Protein AF-0000000068919962 (afdb_homodimer)

Nearest PDB structures (foldseek):
  5kux-assembly1_A  TM=8.145E-01  e=2.685E-07  synthetic construct
  3ul5-assembly1_A  TM=5.616E-01  e=3.195E-07  Saccharum officinarum
  2w9p-assembly9_I  TM=5.051E-01  e=1.339E-04  Solanum tuberosum
  5kuy-assembly1_G  TM=4.780E-01  e=6.421E-04  synthetic construct
  2oct-assembly1_A  TM=6.139E-01  e=2.638E-02  Homo sapiens

Organism: Brassica napus (NCBI:txid3708)

pLDDT: mean 85.81, std 21.29, range [36.16, 98.94]

Foldseek 3Di:
DPPPPPPPPPPPDPPPPPVLPVQFDKDWDPDQVPPVNVVVVQVVVVVCCVVVVDDDDDDGDPTDIDGDDDWDKDWDWDWDADPVRDIFIKIWIKTDDPSNRDIDTPDIGTD/DPPPPPPPPPPPDPPPPPVLPVQFDKDWDPDQVPPVNVVVVQVVVVVCCVVVVDDDDDDGDPTDIDGDDDWDKDWDWDWDADPVGDIFIKIWIKTDDPSVRDIDTPDIGTD

Secondary structure (DSSP, 8-state):
--------------------SSTTSEEE-S-TT-HHHHHHHHHHHHHHHHHHT---EEEEEEEEEEEEEEEEEEEEEEEEE-TTS-EEEEEEEEEEEGGGTEEEEEEEEE-/--------------------SSTTSEEE-S-TT-HHHHHHHHHHHHHHHHHHT---EEEEEEEEEEEEEEEEEEEEEEEEE-TTS-EEEEEEEEEEEGGGTEEEEEEEEE-

Solvent-accessible surface area (backbone atoms only — not comparable to full-atom values): 12961 Å² total; per-residue (Å²): 133,84,80,75,76,75,75,77,74,77,76,79,68,80,77,72,73,71,69,74,53,82,63,58,46,78,39,76,52,83,66,66,79,37,67,67,60,44,49,51,53,46,47,45,49,52,53,47,19,68,74,66,71,50,64,62,39,81,72,47,72,76,48,40,31,34,23,48,43,60,38,38,36,34,46,34,33,30,34,29,25,41,86,86,66,54,72,47,42,28,40,34,33,37,38,39,21,75,93,72,76,40,74,46,75,76,46,76,44,81,100,133,83,82,75,77,75,76,77,74,77,75,79,69,81,76,73,72,72,70,74,53,83,62,60,46,79,38,76,52,82,65,66,78,36,68,66,61,44,49,51,51,48,48,45,49,51,52,47,19,69,74,66,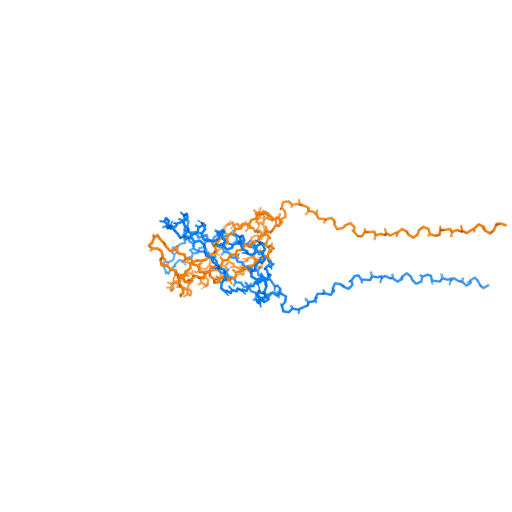71,50,64,63,40,83,71,47,70,76,49,40,32,34,23,48,42,61,38,37,37,35,45,34,34,32,35,30,25,39,88,86,64,54,72,46,42,27,40,34,33,36,36,40,20,76,94,72,75,41,74,46,74,77,44,78,44,80,100

InterPro domains:
  IPR000010 Cystatin domain [PF16845] (29-111)
  IPR000010 Cystatin domain [SM00043] (21-111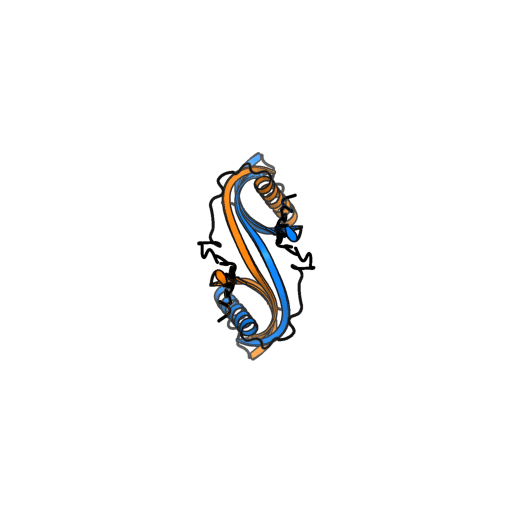)
  IPR000010 Cystatin domain [cd00042] (24-109)
  IPR046350 Cystatin superfamily [SSF54403] (24-110)

Structure (mmCIF, N/CA/C/O backbone):
data_AF-0000000068919962-model_v1
#
loop_
_entity.id
_entity.type
_entity.pdbx_description
1 polymer 'BnaCnng62150D protein'
#
loop_
_atom_site.group_PDB
_atom_site.id
_atom_site.type_symbol
_atom_site.label_atom_id
_atom_site.label_alt_id
_atom_site.label_comp_id
_atom_site.label_asym_id
_atom_site.label_entity_id
_atom_site.label_seq_id
_atom_site.pdbx_PDB_ins_code
_atom_site.Cartn_x
_atom_site.Cartn_y
_atom_site.Cartn_z
_atom_site.occupancy
_atom_site.B_iso_or_equiv
_atom_site.auth_seq_id
_atom_site.auth_comp_id
_atom_site.auth_asym_id
_atom_site.auth_atom_id
_atom_site.pdbx_PDB_model_num
ATOM 1 N N . MET A 1 1 ? 55.562 42.281 2.955 1 39.47 1 MET A N 1
ATOM 2 C CA . MET A 1 1 ? 54.344 42.031 2.219 1 39.47 1 MET A CA 1
ATOM 3 C C . MET A 1 1 ? 53.875 40.594 2.408 1 39.47 1 MET A C 1
ATOM 5 O O . MET A 1 1 ? 54.531 39.656 1.926 1 39.47 1 MET A O 1
ATOM 9 N N . MET A 1 2 ? 53.312 40.281 3.645 1 49.47 2 MET A N 1
ATOM 10 C CA . MET A 1 2 ? 52.844 39 4.16 1 49.47 2 MET A CA 1
ATOM 11 C C . MET A 1 2 ? 51.812 38.375 3.244 1 49.47 2 MET A C 1
ATOM 13 O O . MET A 1 2 ? 50.812 39.031 2.898 1 49.47 2 MET A O 1
ATOM 17 N N . LYS A 1 3 ? 52.188 37.625 2.191 1 52.97 3 LYS A N 1
ATOM 18 C CA . LYS A 1 3 ? 51.312 36.875 1.3 1 52.97 3 LYS A CA 1
ATOM 19 C C . LYS A 1 3 ? 50.344 35.969 2.092 1 52.97 3 LYS A C 1
ATOM 21 O O . LYS A 1 3 ? 50.812 35.094 2.85 1 52.97 3 LYS A O 1
ATOM 26 N N . SER A 1 4 ? 49.188 36.5 2.584 1 51.53 4 SER A N 1
ATOM 27 C CA . SER A 1 4 ? 48.125 35.719 3.188 1 51.53 4 SER A CA 1
ATOM 28 C C . SER A 1 4 ? 47.625 34.625 2.242 1 51.53 4 SER A C 1
ATOM 30 O O . SER A 1 4 ? 47.25 34.906 1.099 1 51.53 4 SER A O 1
ATOM 32 N N . LEU A 1 5 ? 48.188 33.469 2.299 1 47.75 5 LEU A N 1
ATOM 33 C CA . LEU A 1 5 ? 47.625 32.344 1.58 1 47.75 5 LEU A CA 1
ATOM 34 C C . LEU A 1 5 ? 46.188 32.062 2.002 1 47.75 5 LEU A C 1
ATOM 36 O O . LEU A 1 5 ? 45.938 31.781 3.17 1 47.75 5 LEU A O 1
ATOM 40 N N . VAL A 1 6 ? 45.281 32.844 1.433 1 48.12 6 VAL A N 1
ATOM 41 C CA . VAL A 1 6 ? 43.844 32.531 1.587 1 48.12 6 VAL A CA 1
ATOM 42 C C . VAL A 1 6 ? 43.594 31.078 1.223 1 48.12 6 VAL A C 1
ATOM 44 O O . VAL A 1 6 ? 43.875 30.656 0.098 1 48.12 6 VAL A O 1
ATOM 47 N N . CYS A 1 7 ? 43.688 30.172 2.195 1 46.91 7 CYS A N 1
ATOM 48 C CA . CYS A 1 7 ? 43.25 28.797 2.035 1 46.91 7 CYS A CA 1
ATOM 49 C C . CYS A 1 7 ? 41.781 28.75 1.601 1 46.91 7 CYS A C 1
ATOM 51 O O . CYS A 1 7 ? 40.906 29.203 2.33 1 46.91 7 CYS A O 1
ATOM 53 N N . LEU A 1 8 ? 41.5 28.906 0.279 1 47.59 8 LEU A N 1
ATOM 54 C CA . LEU A 1 8 ? 40.188 28.641 -0.312 1 47.59 8 LEU A CA 1
ATOM 55 C C . LEU A 1 8 ? 39.656 27.297 0.166 1 47.59 8 LEU A C 1
ATOM 57 O O . LEU A 1 8 ? 40.188 26.25 -0.159 1 47.59 8 LEU A O 1
ATOM 61 N N . SER A 1 9 ? 39.062 27.266 1.371 1 46.25 9 SER A N 1
ATOM 62 C CA . SER A 1 9 ? 38.344 26.094 1.815 1 46.25 9 SER A CA 1
ATOM 63 C C . SER A 1 9 ? 37.281 25.672 0.786 1 46.25 9 SER A C 1
ATOM 65 O O . SER A 1 9 ? 36.438 26.469 0.402 1 46.25 9 SER A O 1
ATOM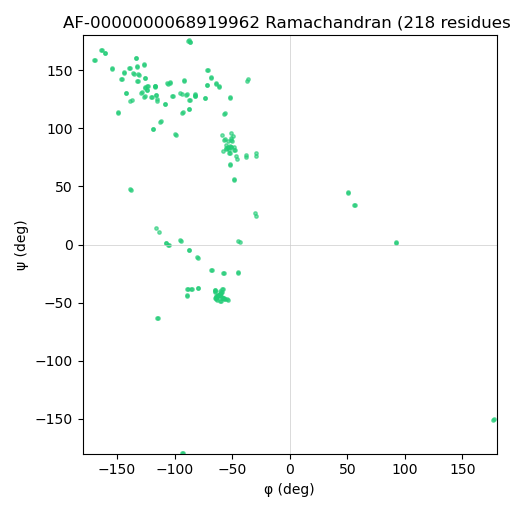 67 N N . LEU A 1 10 ? 37.656 24.828 -0.183 1 45.53 10 LEU A N 1
ATOM 68 C CA . LEU A 1 10 ? 36.688 24.172 -1.073 1 45.53 10 LEU A CA 1
ATOM 69 C C . LEU A 1 10 ? 35.531 23.547 -0.281 1 45.53 10 LEU A C 1
ATOM 71 O O . LEU A 1 10 ? 35.75 22.609 0.491 1 45.53 10 LEU A O 1
ATOM 75 N N . ILE A 1 11 ? 34.5 24.328 0.069 1 47.56 11 ILE A N 1
ATOM 76 C CA . ILE A 1 11 ? 33.281 23.797 0.617 1 47.56 11 ILE A CA 1
ATOM 77 C C . ILE A 1 11 ? 32.719 22.719 -0.308 1 47.56 11 ILE A C 1
ATOM 79 O O . ILE A 1 11 ? 32.344 23 -1.453 1 47.56 11 ILE A O 1
ATOM 83 N N . LEU A 1 12 ? 33.156 21.453 -0.266 1 41.94 12 LEU A N 1
ATOM 84 C CA . LEU A 1 12 ? 32.531 20.328 -0.951 1 41.94 12 LEU A CA 1
ATOM 85 C C . LEU A 1 12 ? 31.047 20.25 -0.61 1 41.94 12 LEU A C 1
ATOM 87 O O . LEU A 1 12 ? 30.688 19.922 0.52 1 41.94 12 LEU A O 1
ATOM 91 N N . LEU A 1 13 ? 30.25 21.094 -1.246 1 45.53 13 LEU A N 1
ATOM 92 C CA . LEU A 1 13 ? 28.797 20.922 -1.132 1 45.53 13 LEU A CA 1
ATOM 93 C C . LEU A 1 13 ? 28.375 19.531 -1.6 1 45.53 13 LEU A C 1
ATOM 95 O O . LEU A 1 13 ? 28.766 19.094 -2.682 1 45.53 13 LEU A O 1
ATOM 99 N N . PRO A 1 14 ? 27.891 18.672 -0.708 1 45 14 PRO A N 1
ATOM 100 C CA . PRO A 1 14 ? 27.375 17.391 -1.217 1 45 14 PRO A CA 1
ATOM 101 C C . PRO A 1 14 ? 26.406 17.562 -2.383 1 45 14 PRO A C 1
ATOM 103 O O . PRO A 1 14 ? 25.453 18.344 -2.289 1 45 14 PRO A O 1
ATOM 106 N N . LEU A 1 15 ? 26.812 17.516 -3.617 1 41.38 15 LEU A N 1
ATOM 107 C CA . LEU A 1 15 ? 25.891 17.344 -4.73 1 41.38 15 LEU A CA 1
ATOM 108 C C . LEU A 1 15 ? 24.875 16.234 -4.434 1 41.38 15 LEU A C 1
ATOM 110 O O . LEU A 1 15 ? 25.25 15.07 -4.34 1 41.38 15 LEU A O 1
ATOM 114 N N . ILE A 1 16 ? 23.922 16.438 -3.605 1 38.34 16 ILE A N 1
ATOM 115 C CA . ILE A 1 16 ? 22.812 15.508 -3.607 1 38.34 16 ILE A CA 1
ATOM 116 C C . ILE A 1 16 ? 22.266 15.359 -5.027 1 38.34 16 ILE A C 1
ATOM 118 O O . ILE A 1 16 ? 21.641 16.281 -5.559 1 38.34 16 ILE A O 1
ATOM 122 N N . ALA A 1 17 ? 22.953 14.789 -5.945 1 36.47 17 ALA A N 1
ATOM 123 C CA . ALA A 1 17 ? 22.266 14.359 -7.16 1 36.47 17 ALA A CA 1
ATOM 124 C C . ALA A 1 17 ? 20.891 13.805 -6.84 1 36.47 17 ALA A C 1
ATOM 126 O O . ALA A 1 17 ? 20.766 12.734 -6.242 1 36.47 17 ALA A O 1
ATOM 127 N N . VAL A 1 18 ? 19.953 14.648 -6.574 1 39.31 18 VAL A N 1
ATOM 128 C CA . VAL A 1 18 ? 18.594 14.156 -6.742 1 39.31 18 VAL A CA 1
ATOM 129 C C . VAL A 1 18 ? 18.453 13.461 -8.094 1 39.31 18 VAL A C 1
ATOM 131 O O . VAL A 1 18 ? 18.469 14.117 -9.141 1 39.31 18 VAL A O 1
ATOM 134 N N . VAL A 1 19 ? 19.219 12.5 -8.438 1 38.22 19 VAL A N 1
ATOM 135 C CA . VAL A 1 19 ? 18.844 11.711 -9.609 1 38.22 19 VAL A CA 1
ATOM 136 C C . VAL A 1 19 ? 17.328 11.695 -9.766 1 38.22 19 VAL A C 1
ATOM 138 O O . VAL A 1 19 ? 16.625 11.133 -8.922 1 38.22 19 VAL A O 1
ATOM 141 N N . GLU A 1 20 ? 16.781 12.703 -10.273 1 40.53 20 GLU A N 1
ATOM 142 C CA . GLU A 1 20 ? 15.398 12.672 -10.75 1 40.53 20 GLU A CA 1
ATOM 143 C C . GLU A 1 20 ? 15.117 11.414 -11.562 1 40.53 20 GLU A C 1
ATOM 145 O O . GLU A 1 20 ? 14.914 11.477 -12.773 1 40.53 20 GLU A O 1
ATOM 150 N N . GLY A 1 21 ? 16.125 10.484 -11.672 1 42.47 21 GLY A N 1
ATOM 151 C CA . GLY A 1 21 ? 15.68 9.344 -12.461 1 42.47 21 GLY A CA 1
ATOM 152 C C . GLY A 1 21 ? 14.234 8.969 -12.219 1 42.47 21 GLY A C 1
ATOM 153 O O . GLY A 1 21 ? 13.633 9.391 -11.227 1 42.47 21 GLY A O 1
ATOM 154 N N . ASN A 1 22 ? 13.523 8.594 -13.273 1 48.62 22 ASN A N 1
ATOM 155 C CA . ASN A 1 22 ? 12.242 7.898 -13.211 1 48.62 22 ASN A CA 1
ATOM 156 C C . ASN A 1 22 ? 12.148 7.012 -11.969 1 48.62 22 ASN A C 1
ATOM 158 O O . ASN A 1 22 ? 12.297 5.789 -12.062 1 48.62 22 ASN A O 1
ATOM 162 N N . LEU A 1 23 ? 12.828 7.297 -10.867 1 56.12 23 LEU A N 1
ATOM 163 C CA . LEU A 1 23 ? 13.266 6.602 -9.664 1 56.12 23 LEU A CA 1
ATOM 164 C C . LEU A 1 23 ? 12.133 5.758 -9.086 1 56.12 23 LEU A C 1
ATOM 166 O O . LEU A 1 23 ? 12.367 4.684 -8.531 1 56.12 23 LEU A O 1
ATOM 170 N N . GLY A 1 24 ? 10.891 6.195 -9.445 1 70.56 24 GLY A N 1
ATOM 171 C CA . GLY A 1 24 ? 9.875 5.406 -8.758 1 70.56 24 GLY A CA 1
ATOM 172 C C . GLY A 1 24 ? 9.016 4.594 -9.711 1 70.56 24 GLY A C 1
ATOM 173 O O . GLY A 1 24 ? 7.922 4.152 -9.344 1 70.56 24 GLY A O 1
ATOM 174 N N . GLY A 1 25 ? 9.492 4.477 -10.992 1 85.19 25 GLY A N 1
ATOM 175 C CA . GLY A 1 25 ? 8.625 3.707 -11.859 1 85.19 25 GLY A CA 1
ATOM 176 C C . GLY A 1 25 ? 8.891 2.215 -11.805 1 85.19 25 GLY A C 1
ATOM 177 O O . GLY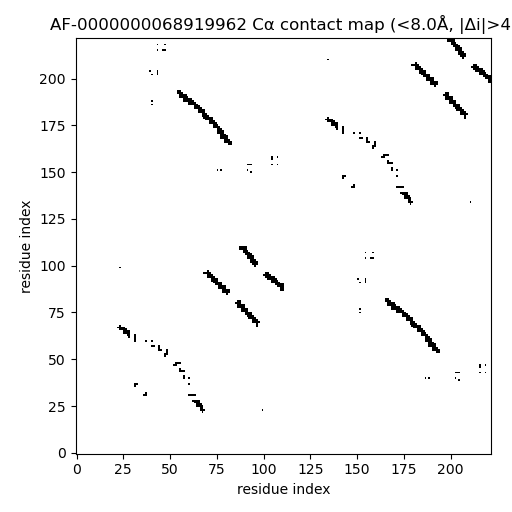 A 1 25 ? 9.781 1.765 -11.086 1 85.19 25 GLY A O 1
ATOM 178 N N . TRP A 1 26 ? 8.047 1.442 -12.5 1 94.12 26 TRP A N 1
ATOM 179 C CA . TRP A 1 26 ? 8.18 -0.01 -12.562 1 94.12 26 TRP A CA 1
ATOM 180 C C . TRP A 1 26 ? 9.375 -0.413 -13.422 1 94.12 26 TRP A C 1
ATOM 182 O O . TRP A 1 26 ? 9.609 0.174 -14.477 1 94.12 26 TRP A O 1
ATOM 192 N N . LYS A 1 27 ? 10.07 -1.308 -13.008 1 96.06 27 LYS A N 1
ATOM 193 C CA . LYS A 1 27 ? 11.195 -1.898 -13.727 1 96.06 27 LYS A CA 1
ATOM 194 C C . LYS A 1 27 ? 11.047 -3.412 -13.844 1 96.06 27 LYS A C 1
ATOM 196 O O . LYS A 1 27 ? 10.758 -4.086 -12.852 1 96.06 27 LYS A O 1
ATOM 201 N N . LYS A 1 28 ? 11.297 -3.867 -14.977 1 97.94 28 LYS A N 1
ATOM 202 C CA . LYS A 1 28 ? 11.234 -5.312 -15.188 1 97.94 28 LYS A CA 1
ATOM 203 C C . LYS A 1 28 ? 12.281 -6.035 -14.352 1 97.94 28 LYS A C 1
ATOM 205 O O . LYS A 1 28 ? 13.422 -5.578 -14.242 1 97.94 28 LYS A O 1
ATOM 210 N N . ILE A 1 29 ? 11.883 -7.094 -13.828 1 98.25 29 ILE A N 1
ATOM 211 C CA . ILE A 1 29 ? 12.82 -7.949 -13.117 1 98.25 29 ILE A CA 1
ATOM 212 C C . ILE A 1 29 ? 13.469 -8.922 -14.094 1 98.25 29 ILE A C 1
ATOM 214 O O . ILE A 1 29 ? 12.805 -9.828 -14.617 1 98.25 29 ILE A O 1
ATOM 218 N N . ASP A 1 30 ? 14.719 -8.828 -14.25 1 97.5 30 ASP A N 1
ATOM 219 C CA . ASP A 1 30 ? 15.414 -9.648 -15.234 1 97.5 30 ASP A CA 1
ATOM 220 C C . ASP A 1 30 ? 15.781 -11.008 -14.648 1 97.5 30 ASP A C 1
ATOM 222 O O . ASP A 1 30 ? 15.688 -12.031 -15.328 1 97.5 30 ASP A O 1
ATOM 226 N N . ASN A 1 31 ? 16.172 -11 -13.398 1 97.94 31 ASN A N 1
ATOM 227 C CA . ASN A 1 31 ? 16.562 -12.258 -12.766 1 97.94 31 ASN A CA 1
ATOM 228 C C . ASN A 1 31 ? 15.43 -12.828 -11.906 1 97.94 31 ASN A C 1
ATOM 230 O O . ASN A 1 31 ? 15.375 -12.57 -10.703 1 97.94 31 ASN A O 1
ATOM 234 N N . LEU A 1 32 ? 14.656 -13.695 -12.422 1 98.38 32 LEU A N 1
ATOM 235 C CA . LEU A 1 32 ? 13.484 -14.25 -11.75 1 98.38 32 LEU A CA 1
ATOM 236 C C . LEU A 1 32 ? 13.891 -15.352 -10.781 1 98.38 32 LEU A C 1
ATOM 238 O O . LEU A 1 32 ? 13.086 -15.781 -9.953 1 98.38 32 LEU A O 1
ATOM 242 N N . SER A 1 33 ? 15.117 -15.766 -10.867 1 97.5 33 SER A N 1
ATOM 243 C CA . SER A 1 33 ? 15.609 -16.797 -9.961 1 97.5 33 SER A CA 1
ATOM 244 C C . SER A 1 33 ? 16.312 -16.203 -8.75 1 97.5 33 SER A C 1
ATOM 246 O O . SER A 1 33 ? 16.906 -16.906 -7.941 1 97.5 33 SER A O 1
ATOM 248 N N . ASP A 1 34 ? 16.297 -14.883 -8.672 1 97.69 34 ASP A N 1
ATOM 249 C CA . ASP A 1 34 ? 16.797 -14.227 -7.473 1 97.69 34 ASP A CA 1
ATOM 250 C C . ASP A 1 34 ? 16.141 -14.797 -6.215 1 97.69 34 ASP A C 1
ATOM 252 O O . ASP A 1 34 ? 14.914 -14.852 -6.117 1 97.69 34 ASP A O 1
ATOM 256 N N . PRO A 1 35 ? 16.984 -15.219 -5.238 1 98.12 35 PRO A N 1
ATOM 257 C CA . PRO A 1 35 ? 16.406 -15.891 -4.066 1 98.12 35 PRO A CA 1
ATOM 258 C C . PRO A 1 35 ? 15.391 -15.023 -3.328 1 98.12 35 PRO A C 1
ATOM 260 O O . PRO A 1 35 ? 14.406 -15.539 -2.797 1 98.12 35 PRO A O 1
ATOM 263 N N . ASN A 1 36 ? 15.625 -13.719 -3.215 1 98.06 36 ASN A N 1
ATOM 264 C CA . ASN A 1 36 ? 14.656 -12.852 -2.553 1 98.06 36 ASN A CA 1
ATOM 265 C C . ASN A 1 36 ? 13.336 -12.797 -3.322 1 98.06 36 ASN A C 1
ATOM 267 O O . ASN A 1 36 ? 12.266 -12.867 -2.727 1 98.06 36 ASN A O 1
ATOM 271 N N . VAL A 1 37 ? 13.398 -12.633 -4.641 1 98.5 37 VAL A N 1
ATOM 272 C CA . VAL A 1 37 ? 12.203 -12.562 -5.473 1 98.5 37 VAL A CA 1
ATOM 273 C C . VAL A 1 37 ? 11.414 -13.859 -5.352 1 98.5 37 VAL A C 1
ATOM 275 O O . VAL A 1 37 ? 10.188 -13.836 -5.207 1 98.5 37 VAL A O 1
ATOM 278 N N . VAL A 1 38 ? 12.117 -14.992 -5.391 1 98.81 38 VAL A N 1
ATOM 279 C CA . VAL A 1 38 ? 11.461 -16.281 -5.25 1 98.81 38 VAL A CA 1
ATOM 280 C C . VAL A 1 38 ? 10.797 -16.391 -3.877 1 98.81 38 VAL A C 1
ATOM 282 O O . VAL A 1 38 ? 9.664 -16.859 -3.76 1 98.81 38 VAL A O 1
ATOM 285 N N . SER A 1 39 ? 11.508 -15.961 -2.889 1 98.69 39 SER A N 1
ATOM 286 C CA . SER A 1 39 ? 10.953 -15.984 -1.539 1 98.69 39 SER A CA 1
ATOM 287 C C . SER A 1 39 ? 9.68 -15.156 -1.446 1 98.69 39 SER A C 1
ATOM 289 O O . SER A 1 39 ? 8.727 -15.547 -0.777 1 98.69 39 SER A O 1
ATOM 291 N N . LEU A 1 40 ? 9.68 -14.008 -2.082 1 98.88 40 LEU A N 1
ATOM 292 C CA . LEU A 1 40 ? 8.5 -13.148 -2.08 1 98.88 40 LEU A CA 1
ATOM 293 C C . LEU A 1 40 ? 7.332 -13.82 -2.791 1 98.88 40 LEU A C 1
ATOM 295 O O . LEU A 1 40 ? 6.184 -13.695 -2.357 1 98.88 40 LEU A O 1
ATOM 299 N N . ALA A 1 41 ? 7.609 -14.484 -3.82 1 98.88 41 ALA A N 1
ATOM 300 C CA . ALA A 1 41 ? 6.562 -15.211 -4.539 1 98.88 41 ALA A CA 1
ATOM 301 C C . ALA A 1 41 ? 5.969 -16.312 -3.676 1 98.88 41 ALA A C 1
ATOM 303 O O . ALA A 1 41 ? 4.746 -16.484 -3.617 1 98.88 41 ALA A O 1
ATOM 304 N N . LYS A 1 42 ? 6.816 -17.016 -3.045 1 98.88 42 LYS A N 1
ATOM 305 C CA . LYS A 1 42 ? 6.348 -18.062 -2.15 1 98.88 42 LYS A CA 1
ATOM 306 C C . LYS A 1 42 ? 5.523 -17.484 -1.005 1 98.88 42 LYS A C 1
ATOM 308 O O . LYS A 1 42 ? 4.48 -18.031 -0.641 1 98.88 42 LYS A O 1
ATOM 313 N N . TYR A 1 43 ? 6.008 -16.453 -0.456 1 98.94 43 TYR A N 1
ATOM 314 C CA . TYR A 1 43 ? 5.246 -15.75 0.573 1 98.94 43 TYR A CA 1
ATOM 315 C C . TYR A 1 43 ? 3.854 -15.391 0.068 1 98.94 43 TYR A C 1
ATOM 317 O O . TYR A 1 43 ? 2.865 -15.547 0.787 1 98.94 43 TYR A O 1
ATOM 325 N N . ALA A 1 44 ? 3.773 -14.836 -1.105 1 98.88 44 ALA A N 1
ATOM 326 C CA . ALA A 1 44 ? 2.494 -14.43 -1.679 1 98.88 44 ALA A CA 1
ATOM 327 C C . ALA A 1 44 ? 1.521 -15.602 -1.752 1 98.88 44 ALA A C 1
ATOM 329 O O . ALA A 1 44 ? 0.352 -15.469 -1.385 1 98.88 44 ALA A O 1
ATOM 330 N N . VAL A 1 45 ? 1.98 -16.703 -2.229 1 98.88 45 VAL A N 1
ATOM 331 C CA . VAL A 1 45 ? 1.14 -17.875 -2.354 1 98.88 45 VAL A CA 1
ATOM 332 C C . VAL A 1 45 ? 0.692 -18.344 -0.97 1 98.88 45 VAL A C 1
ATOM 334 O O . VAL A 1 45 ? -0.492 -18.609 -0.749 1 98.88 45 VAL A O 1
ATOM 337 N N . ASP A 1 46 ? 1.62 -18.422 -0.024 1 98.62 46 ASP A N 1
ATOM 338 C CA . ASP A 1 46 ? 1.311 -18.859 1.333 1 98.62 46 ASP A CA 1
ATOM 339 C C . ASP A 1 46 ? 0.285 -17.938 1.988 1 98.62 46 ASP A C 1
ATOM 341 O O . ASP A 1 46 ? -0.664 -18.391 2.621 1 98.62 46 ASP A O 1
ATOM 345 N N . GLU A 1 47 ? 0.559 -16.688 1.873 1 98.56 47 GLU A N 1
ATOM 346 C CA . GLU A 1 47 ? -0.342 -15.703 2.475 1 98.56 47 GLU A CA 1
ATOM 347 C C . GLU A 1 47 ? -1.741 -15.797 1.874 1 98.56 47 GLU A C 1
ATOM 349 O O . GLU A 1 47 ? -2.738 -15.703 2.592 1 98.56 47 GLU A O 1
ATOM 354 N N . HIS A 1 48 ? -1.803 -15.945 0.539 1 98.5 48 HIS A N 1
ATOM 355 C CA . HIS A 1 48 ? -3.094 -16.141 -0.107 1 98.5 48 HIS A CA 1
ATOM 356 C C . HIS A 1 48 ? -3.803 -17.375 0.448 1 98.5 48 HIS A C 1
ATOM 358 O O . HIS A 1 48 ? -5 -17.328 0.736 1 98.5 48 HIS A O 1
ATOM 364 N N . ASN A 1 49 ? -3.062 -18.422 0.562 1 98.38 49 ASN A N 1
ATOM 365 C CA . ASN A 1 49 ? -3.637 -19.656 1.095 1 98.38 49 ASN A CA 1
ATOM 366 C C . ASN A 1 49 ? -4.207 -19.453 2.496 1 98.38 49 ASN A C 1
ATOM 368 O O . ASN A 1 49 ? -5.289 -19.938 2.809 1 98.38 49 ASN A O 1
ATOM 372 N N . LYS A 1 50 ? -3.475 -18.797 3.297 1 98 50 LYS A N 1
ATOM 373 C CA . LYS A 1 50 ? -3.914 -18.531 4.664 1 98 50 LYS A CA 1
ATOM 374 C C . LYS A 1 50 ? -5.207 -17.719 4.672 1 98 50 LYS A C 1
ATOM 376 O O . LYS A 1 50 ? -6.113 -18 5.461 1 98 50 LYS A O 1
ATOM 381 N N . GLN A 1 51 ? -5.312 -16.781 3.818 1 96.44 51 GLN A N 1
ATOM 382 C CA . GLN A 1 51 ? -6.438 -15.859 3.824 1 96.44 51 GLN A CA 1
ATOM 383 C C . GLN A 1 51 ? -7.672 -16.484 3.178 1 96.44 51 GLN A C 1
ATOM 385 O O . GLN A 1 51 ? -8.797 -16.172 3.561 1 96.44 51 GLN A O 1
ATOM 390 N N . SER A 1 52 ? -7.441 -17.25 2.146 1 96 52 SER A N 1
ATOM 391 C CA . SER A 1 52 ? -8.555 -17.75 1.345 1 96 52 SER A CA 1
ATOM 392 C C . SER A 1 52 ? -8.828 -19.219 1.61 1 96 52 SER A C 1
ATOM 394 O O . SER A 1 52 ? -9.711 -19.812 0.989 1 96 52 SER A O 1
ATOM 396 N N . LYS A 1 53 ? -8.062 -19.859 2.492 1 93.38 53 LYS A N 1
ATOM 397 C CA . LYS A 1 53 ? -8.164 -21.281 2.773 1 93.38 53 LYS A CA 1
ATOM 398 C C . LYS A 1 53 ? -7.988 -22.109 1.5 1 93.38 53 LYS A C 1
ATOM 400 O O . LYS A 1 53 ? -8.742 -23.047 1.263 1 93.38 53 LYS A O 1
ATOM 405 N N . ALA A 1 54 ? -7.195 -21.594 0.713 1 95.25 54 ALA A N 1
ATOM 406 C CA . ALA A 1 54 ? -6.801 -22.328 -0.49 1 95.25 54 ALA A CA 1
ATOM 407 C C . ALA A 1 54 ? -5.598 -23.219 -0.215 1 95.25 54 ALA A C 1
ATOM 409 O O . ALA A 1 54 ? -5.078 -23.25 0.903 1 95.25 54 ALA A O 1
ATOM 410 N N . ASN A 1 55 ? -5.234 -23.984 -1.208 1 96.69 55 ASN A N 1
ATOM 411 C CA . ASN A 1 55 ? -4.094 -24.891 -1.086 1 96.69 55 ASN A CA 1
AT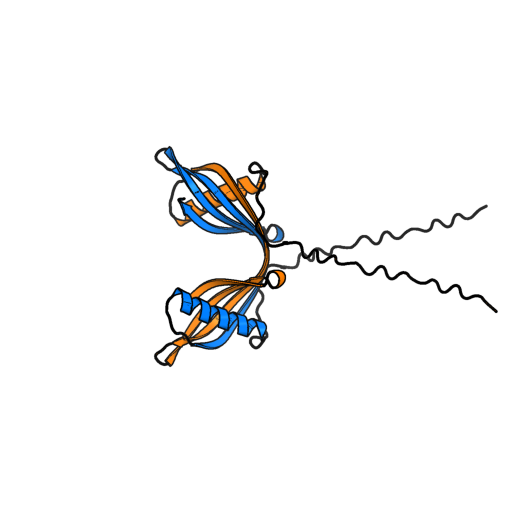OM 412 C C . ASN A 1 55 ? -3.234 -24.875 -2.348 1 96.69 55 ASN A C 1
ATOM 414 O O . ASN A 1 55 ? -2.881 -25.938 -2.871 1 96.69 55 ASN A O 1
ATOM 418 N N . LEU A 1 56 ? -2.975 -23.703 -2.758 1 98.56 56 LEU A N 1
ATOM 419 C CA . LEU A 1 56 ? -2.113 -23.578 -3.928 1 98.56 56 LEU A CA 1
ATOM 420 C C . LEU A 1 56 ? -0.673 -23.938 -3.586 1 98.56 56 LEU A C 1
ATOM 422 O O . LEU A 1 56 ? -0.225 -23.734 -2.457 1 98.56 56 LEU A O 1
ATOM 426 N N . VAL A 1 57 ? 0.018 -24.453 -4.598 1 98.62 57 VAL A N 1
ATOM 427 C CA . VAL A 1 57 ? 1.438 -24.766 -4.469 1 98.62 57 VAL A CA 1
ATOM 428 C C . VAL A 1 57 ? 2.236 -23.953 -5.492 1 98.62 57 VAL A C 1
ATOM 430 O O . VAL A 1 57 ? 1.955 -24.016 -6.691 1 98.62 57 VAL A O 1
ATOM 433 N N . PHE A 1 58 ? 3.209 -23.266 -4.984 1 98.88 58 PHE A N 1
ATOM 434 C CA . PHE A 1 58 ? 4.082 -22.469 -5.84 1 98.88 58 PHE A CA 1
ATOM 435 C C . PHE A 1 58 ? 4.809 -23.359 -6.844 1 98.88 58 PHE A C 1
ATOM 437 O O . PHE A 1 58 ? 5.336 -24.422 -6.48 1 98.88 58 PHE A O 1
ATOM 444 N N . VAL A 1 59 ? 4.867 -22.906 -8.109 1 98.75 59 VAL A N 1
ATOM 445 C CA . VAL A 1 59 ? 5.613 -23.625 -9.141 1 98.75 59 VAL A CA 1
ATOM 446 C C . VAL A 1 59 ? 6.785 -22.766 -9.617 1 98.75 59 VAL A C 1
ATOM 448 O O . VAL A 1 59 ? 7.945 -23.125 -9.406 1 98.75 59 VAL A O 1
ATOM 451 N N . LYS A 1 60 ? 6.523 -21.578 -10.234 1 98.69 60 LYS A N 1
ATOM 452 C CA . LYS A 1 60 ? 7.57 -20.688 -10.727 1 98.69 60 LYS A CA 1
ATOM 453 C C . LYS A 1 60 ? 7.039 -19.266 -10.914 1 98.69 60 LYS A C 1
ATOM 455 O O . LYS A 1 60 ? 5.828 -19.047 -10.914 1 98.69 60 LYS A O 1
ATOM 460 N N . ILE A 1 61 ? 7.996 -18.359 -11.055 1 98.94 61 ILE A N 1
ATOM 461 C CA . ILE A 1 61 ? 7.66 -17.016 -11.484 1 98.94 61 ILE A CA 1
ATOM 462 C C . ILE A 1 61 ? 7.723 -16.922 -13.008 1 98.94 61 ILE A C 1
ATOM 464 O O . ILE A 1 61 ? 8.711 -17.344 -13.617 1 98.94 61 ILE A O 1
ATOM 468 N N . VAL A 1 62 ? 6.691 -16.422 -13.609 1 98.88 62 VAL A N 1
ATOM 469 C CA . VAL A 1 62 ? 6.609 -16.312 -15.062 1 98.88 62 VAL A CA 1
ATOM 470 C C . VAL A 1 62 ? 7.191 -14.977 -15.516 1 98.88 62 VAL A C 1
ATOM 472 O O . VAL A 1 62 ? 7.93 -14.914 -16.5 1 98.88 62 VAL A O 1
ATOM 475 N N . GLU A 1 63 ? 6.914 -13.93 -14.883 1 98.69 63 GLU A N 1
ATOM 476 C CA . GLU A 1 63 ? 7.445 -12.586 -15.078 1 98.69 63 GLU A CA 1
ATOM 477 C C . GLU A 1 63 ? 7.168 -11.695 -13.875 1 98.69 63 GLU A C 1
ATOM 479 O O . GLU A 1 63 ? 6.43 -12.078 -12.969 1 98.69 63 GLU A O 1
ATOM 484 N N . GLY A 1 64 ? 7.879 -10.539 -13.906 1 98.69 64 GLY A N 1
ATOM 485 C CA . GLY A 1 64 ? 7.648 -9.617 -12.805 1 98.69 64 GLY A CA 1
ATOM 486 C C . GLY A 1 64 ? 8.273 -8.25 -13.031 1 98.69 64 GLY A C 1
ATOM 487 O O . GLY A 1 64 ? 9.156 -8.094 -13.867 1 98.69 64 GLY A O 1
ATOM 488 N N . LYS A 1 65 ? 7.75 -7.297 -12.312 1 98.5 65 LYS A N 1
ATOM 489 C CA . LYS A 1 65 ? 8.312 -5.953 -12.242 1 98.5 65 LYS A CA 1
ATOM 490 C C . LYS A 1 65 ? 8.398 -5.477 -10.797 1 98.5 65 LYS A C 1
ATOM 492 O O . LYS A 1 65 ? 7.703 -5.992 -9.922 1 98.5 65 LYS A O 1
ATOM 497 N N . GLU A 1 66 ? 9.32 -4.609 -10.562 1 97.5 66 GLU A N 1
ATOM 498 C CA . GLU A 1 66 ? 9.516 -4.035 -9.234 1 97.5 66 GLU A CA 1
ATOM 499 C C . GLU A 1 66 ? 9.516 -2.51 -9.289 1 97.5 66 GLU A C 1
ATOM 501 O O . GLU A 1 66 ? 9.797 -1.918 -10.328 1 97.5 66 GLU A O 1
ATOM 506 N N . GLN A 1 67 ? 9.172 -1.898 -8.188 1 95.12 67 GLN A N 1
ATOM 507 C CA . GLN A 1 67 ? 9.117 -0.449 -8.031 1 95.12 67 GLN A CA 1
ATOM 508 C C . GLN A 1 67 ? 9.594 -0.026 -6.648 1 95.12 67 GLN A C 1
ATOM 510 O O . GLN A 1 67 ? 9.203 -0.617 -5.641 1 95.12 67 GLN A O 1
ATOM 515 N N . VAL A 1 68 ? 10.469 0.903 -6.727 1 91.69 68 VAL A N 1
ATOM 516 C CA . VAL A 1 68 ? 10.859 1.505 -5.453 1 91.69 68 VAL A CA 1
ATOM 517 C C . VAL A 1 68 ? 9.734 2.404 -4.941 1 91.69 68 VAL A C 1
ATOM 519 O O . VAL A 1 68 ? 9.227 3.25 -5.68 1 91.69 68 VAL A O 1
ATOM 522 N N . ILE A 1 69 ? 9.359 2.1 -3.695 1 90.94 69 ILE A N 1
ATOM 523 C CA . ILE A 1 69 ? 8.352 2.953 -3.08 1 90.94 69 ILE A CA 1
ATOM 524 C C . ILE A 1 69 ? 8.953 3.678 -1.878 1 90.94 69 ILE A C 1
ATOM 526 O O . ILE A 1 69 ? 9.656 3.072 -1.066 1 90.94 69 ILE A O 1
ATOM 530 N N . SER A 1 70 ? 8.852 4.977 -1.895 1 90.88 70 SER A N 1
ATOM 531 C CA . SER A 1 70 ? 9.273 5.828 -0.787 1 90.88 70 SER A CA 1
ATOM 532 C C . SER A 1 70 ? 8.273 6.953 -0.545 1 90.88 70 SER A C 1
ATOM 534 O O . SER A 1 70 ? 7.949 7.711 -1.462 1 90.88 70 SER A O 1
ATOM 536 N N . GLY A 1 71 ? 7.762 7.016 0.673 1 93.12 71 GLY A N 1
ATOM 537 C CA . GLY A 1 71 ? 6.754 8.016 0.995 1 93.12 71 GLY A CA 1
ATOM 538 C C . GLY A 1 71 ? 6.238 7.902 2.418 1 93.12 71 GLY A C 1
ATOM 539 O O . GLY A 1 71 ? 7 7.594 3.336 1 93.12 71 GLY A O 1
ATOM 540 N N . LYS A 1 72 ? 4.992 8.305 2.529 1 95.12 72 LYS A N 1
ATOM 541 C CA . LYS A 1 72 ? 4.332 8.25 3.83 1 95.12 72 LYS A CA 1
ATOM 542 C C . LYS A 1 72 ? 2.949 7.613 3.719 1 95.12 72 LYS A C 1
ATOM 544 O O . LYS A 1 72 ? 2.25 7.809 2.723 1 95.12 72 LYS A O 1
ATOM 549 N N . LYS A 1 73 ? 2.689 6.855 4.707 1 96.06 73 LYS A N 1
ATOM 550 C CA . LYS A 1 73 ? 1.347 6.324 4.918 1 96.06 73 LYS A CA 1
ATOM 551 C C . LYS A 1 73 ? 0.655 7.023 6.086 1 96.06 73 LYS A C 1
ATOM 553 O O . LYS A 1 73 ? 1.275 7.277 7.121 1 96.06 73 LYS A O 1
ATOM 558 N N . TYR A 1 74 ? -0.637 7.297 5.887 1 98.5 74 TYR A N 1
ATOM 559 C CA . TYR A 1 74 ? -1.437 7.965 6.906 1 98.5 74 TYR A CA 1
ATOM 560 C C . TYR A 1 74 ? -2.668 7.141 7.262 1 98.5 74 TYR A C 1
ATOM 562 O O . TYR A 1 74 ? -3.32 6.578 6.379 1 98.5 74 TYR 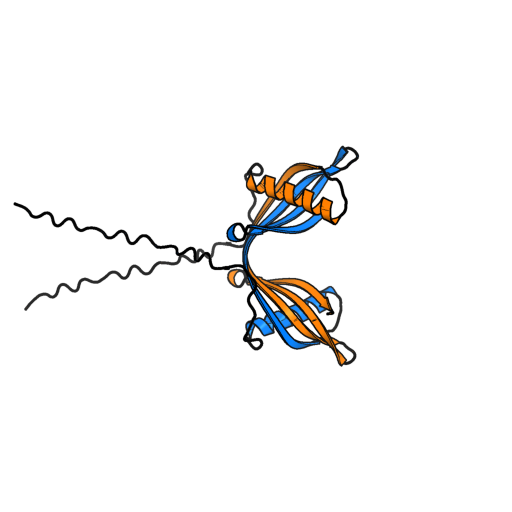A O 1
ATOM 570 N N . ASP A 1 75 ? -2.939 7.051 8.484 1 98.75 75 ASP A N 1
ATOM 571 C CA . ASP A 1 75 ? -4.191 6.539 9.039 1 98.75 75 ASP A CA 1
ATOM 572 C C . ASP A 1 75 ? -4.984 7.645 9.727 1 98.75 75 ASP A C 1
ATOM 574 O O . ASP A 1 75 ? -4.629 8.078 10.82 1 98.75 75 ASP A O 1
ATOM 578 N N . LEU A 1 76 ? -6.023 8.062 9.078 1 98.94 76 LEU A N 1
ATOM 579 C CA . LEU A 1 76 ? -6.754 9.25 9.508 1 98.94 76 LEU A CA 1
ATOM 580 C C . LEU A 1 76 ? -8.18 8.898 9.922 1 98.94 76 LEU A C 1
ATOM 582 O O . LEU A 1 76 ? -8.891 8.211 9.188 1 98.94 76 LEU A O 1
ATOM 586 N N . LYS A 1 77 ? -8.586 9.289 11.031 1 98.94 77 LYS A N 1
ATOM 587 C CA . LYS A 1 77 ? -10 9.344 11.375 1 98.94 77 LYS A CA 1
ATOM 588 C C . LYS A 1 77 ? -10.625 10.664 10.945 1 98.94 77 LYS A C 1
ATOM 590 O O . LYS A 1 77 ? -10.18 11.734 11.375 1 98.94 77 LYS A O 1
ATOM 595 N N . ILE A 1 78 ? -11.648 10.578 10.188 1 98.94 78 ILE A N 1
ATOM 596 C CA . ILE A 1 78 ? -12.242 11.742 9.516 1 98.94 78 ILE A CA 1
ATOM 597 C C . ILE A 1 78 ? -13.727 11.82 9.844 1 98.94 78 ILE A C 1
ATOM 599 O O . ILE A 1 78 ? -14.453 10.836 9.727 1 98.94 78 ILE A O 1
ATOM 603 N N . ALA A 1 79 ? -14.133 12.93 10.297 1 98.88 79 ALA A N 1
ATOM 604 C CA . ALA A 1 79 ? -15.562 13.234 10.359 1 98.88 79 ALA A CA 1
ATOM 605 C C . ALA A 1 79 ? -16.078 13.734 9.016 1 98.88 79 ALA A C 1
ATOM 607 O O . ALA A 1 79 ? -15.484 14.633 8.414 1 98.88 79 ALA A O 1
ATOM 608 N N . ALA A 1 80 ? -17.109 13.109 8.578 1 98.81 80 ALA A N 1
ATOM 609 C CA . ALA A 1 80 ? -17.719 13.516 7.316 1 98.81 80 ALA A CA 1
ATOM 610 C C . ALA A 1 80 ? -19.234 13.484 7.414 1 98.81 80 ALA A C 1
ATOM 612 O O . ALA A 1 80 ? -19.812 12.68 8.156 1 98.81 80 ALA A O 1
ATOM 613 N N . LYS A 1 81 ? -19.844 14.312 6.637 1 98.38 81 LYS A N 1
ATOM 614 C CA . LYS A 1 81 ? -21.297 14.422 6.594 1 98.38 81 LYS A CA 1
ATOM 615 C C . LYS A 1 81 ? -21.859 13.758 5.344 1 98.38 81 LYS A C 1
ATOM 617 O O . LYS A 1 81 ? -21.312 13.891 4.254 1 98.38 81 LYS A O 1
ATOM 622 N N . ASP A 1 82 ? -22.969 13.062 5.562 1 96.31 82 ASP A N 1
ATOM 623 C CA . ASP A 1 82 ? -23.609 12.461 4.398 1 96.31 82 ASP A CA 1
ATOM 624 C C . ASP A 1 82 ? -24.672 13.391 3.816 1 96.31 82 ASP A C 1
ATOM 626 O O . ASP A 1 82 ? -24.797 14.539 4.246 1 96.31 82 ASP A O 1
ATOM 630 N N . GLY A 1 83 ? -25.344 12.945 2.736 1 92.44 83 GLY A N 1
ATOM 631 C CA . GLY A 1 83 ? -26.344 13.75 2.047 1 92.44 83 GLY A CA 1
ATOM 632 C C . GLY A 1 83 ? -27.469 14.195 2.949 1 92.44 83 GLY A C 1
ATOM 633 O O . GLY A 1 83 ? -28.125 15.203 2.684 1 92.44 83 GLY A O 1
ATOM 634 N N . GLY A 1 84 ? -27.75 13.492 4.023 1 94.12 84 GLY A N 1
ATOM 635 C CA . GLY A 1 84 ? -28.797 13.828 4.973 1 94.12 84 GLY A CA 1
ATOM 636 C C . GLY A 1 84 ? -28.344 14.773 6.062 1 94.12 84 GLY A C 1
ATOM 637 O O . GLY A 1 84 ? -29.125 15.172 6.926 1 94.12 84 GLY A O 1
ATOM 638 N N . GLY A 1 85 ? -27.094 15.078 6.066 1 94.25 85 GLY A N 1
ATOM 639 C CA . GLY A 1 85 ? -26.547 16.016 7.035 1 94.25 85 GLY A CA 1
ATOM 640 C C . GLY A 1 85 ? -26.016 15.344 8.289 1 94.25 85 GLY A C 1
ATOM 641 O O . GLY A 1 85 ? -25.594 16.016 9.234 1 94.25 85 GLY A O 1
ATOM 642 N N . VAL A 1 86 ? -26.062 14.023 8.344 1 96.75 86 VAL A N 1
ATOM 643 C CA . VAL A 1 86 ? -25.594 13.297 9.508 1 96.75 86 VAL A CA 1
ATOM 644 C C . VAL A 1 86 ? -24.078 13.133 9.43 1 96.75 86 VAL A C 1
ATOM 646 O O . VAL A 1 86 ? -23.547 12.719 8.391 1 96.75 86 VAL A O 1
ATOM 649 N N . THR A 1 87 ? -23.375 13.516 10.531 1 98.19 87 THR A N 1
ATOM 650 C CA . THR A 1 87 ? -21.938 13.383 10.602 1 98.19 87 THR A CA 1
ATOM 651 C C . THR A 1 87 ? -21.531 12.07 11.266 1 98.19 87 THR A C 1
ATOM 653 O O . THR A 1 87 ? -22.062 11.727 12.328 1 98.19 87 THR A O 1
ATOM 656 N N . LYS A 1 88 ? -20.641 11.367 10.586 1 98.38 88 LYS A N 1
ATOM 657 C CA . LYS A 1 88 ? -20.078 10.141 11.148 1 98.38 88 LYS A CA 1
ATOM 658 C C . LYS A 1 88 ? -18.562 10.125 10.984 1 98.38 88 LYS A C 1
ATOM 660 O O . LYS A 1 88 ? -18 10.898 10.203 1 98.38 88 LYS A O 1
ATOM 665 N N . ASN A 1 89 ? -17.953 9.297 11.797 1 98.81 89 ASN A N 1
ATOM 666 C CA . ASN A 1 89 ? -16.516 9.117 11.695 1 98.81 89 ASN A CA 1
ATOM 667 C C . ASN A 1 89 ? -16.156 7.965 10.758 1 98.81 89 ASN A C 1
ATOM 669 O O . ASN A 1 89 ? -16.797 6.922 10.781 1 98.81 89 ASN A O 1
ATOM 673 N N . TYR A 1 90 ? -15.125 8.219 10.031 1 98.81 90 TYR A N 1
ATOM 674 C CA . TYR A 1 90 ? -14.555 7.246 9.109 1 98.81 90 TYR A CA 1
ATOM 675 C C . TYR A 1 90 ? -13.047 7.137 9.289 1 98.81 90 TYR A C 1
ATOM 677 O O . TYR A 1 90 ? -12.383 8.117 9.648 1 98.81 90 TYR A O 1
ATOM 685 N N . GLU A 1 91 ? -12.562 5.969 9.094 1 98.94 91 GLU A N 1
ATOM 686 C CA . GLU A 1 91 ? -11.125 5.746 9.023 1 98.94 91 GLU A CA 1
ATOM 687 C C . GLU A 1 91 ? -10.664 5.59 7.578 1 98.94 91 GLU A C 1
ATOM 689 O O . GLU A 1 91 ? -11.203 4.777 6.828 1 98.94 91 GLU A O 1
ATOM 694 N N . ALA A 1 92 ? -9.672 6.363 7.246 1 98.88 92 ALA A N 1
ATOM 695 C CA . ALA A 1 92 ? -9.086 6.328 5.91 1 98.88 92 ALA A CA 1
ATOM 696 C C . ALA A 1 92 ? -7.586 6.066 5.98 1 98.88 92 ALA A C 1
ATOM 698 O O . ALA A 1 92 ? -6.875 6.699 6.766 1 98.88 92 ALA A O 1
ATOM 699 N N . VAL A 1 93 ? -7.094 5.133 5.148 1 98.62 93 VAL A N 1
ATOM 700 C CA . VAL A 1 93 ? -5.66 4.902 4.988 1 98.62 93 VAL A CA 1
ATOM 701 C C . VAL A 1 93 ? -5.207 5.402 3.617 1 98.62 93 VAL A C 1
ATOM 703 O O . VAL A 1 93 ? -5.691 4.93 2.588 1 98.62 93 VAL A O 1
ATOM 706 N N . VAL A 1 94 ? -4.254 6.355 3.67 1 98.69 94 VAL A N 1
ATOM 707 C CA . VAL A 1 94 ? -3.787 7.039 2.469 1 98.69 94 VAL A CA 1
ATOM 708 C C . VAL A 1 94 ? -2.27 6.922 2.359 1 98.69 94 VAL A C 1
ATOM 710 O O . VAL A 1 94 ? -1.562 6.98 3.369 1 98.69 94 VAL A O 1
ATOM 713 N N . VAL A 1 95 ? -1.813 6.781 1.126 1 96.56 95 VAL A N 1
ATOM 714 C CA . VAL A 1 95 ? -0.383 6.781 0.84 1 96.56 95 VAL A CA 1
ATOM 715 C C . VAL A 1 95 ? -0.037 7.973 -0.055 1 96.56 95 VAL A C 1
ATOM 717 O O . VAL A 1 95 ? -0.762 8.273 -1.007 1 96.56 95 VAL A O 1
ATOM 720 N N . GLU A 1 96 ? 1.072 8.617 0.321 1 97.25 96 GLU A N 1
ATOM 721 C CA . GLU A 1 96 ? 1.588 9.719 -0.486 1 97.25 96 GLU A CA 1
ATOM 722 C C . GLU A 1 96 ? 3.07 9.531 -0.794 1 97.25 96 GLU A C 1
ATOM 724 O O . GLU A 1 96 ? 3.85 9.156 0.084 1 97.25 96 GLU A O 1
ATOM 729 N N . ARG A 1 97 ? 3.322 9.688 -2.053 1 94.12 97 ARG A N 1
ATOM 730 C CA . ARG A 1 97 ? 4.703 9.797 -2.512 1 94.12 97 ARG A CA 1
ATOM 731 C C . ARG A 1 97 ? 4.957 11.141 -3.184 1 94.12 97 ARG A C 1
ATOM 733 O O . ARG A 1 97 ? 4.656 11.312 -4.367 1 94.12 97 ARG A O 1
ATOM 740 N N . VAL A 1 98 ? 5.527 11.977 -2.418 1 91.88 98 VAL A N 1
ATOM 741 C CA . VAL A 1 98 ? 5.625 13.375 -2.828 1 91.88 98 VAL A CA 1
ATOM 742 C C . VAL A 1 98 ? 6.512 13.492 -4.066 1 91.88 98 VAL A C 1
ATOM 744 O O . VAL A 1 98 ? 6.164 14.188 -5.023 1 91.88 98 VAL A O 1
ATOM 747 N N . TRP A 1 99 ? 7.605 12.75 -4.145 1 87.5 99 TRP A N 1
ATOM 748 C CA . TRP A 1 99 ? 8.562 12.836 -5.246 1 87.5 99 TRP A CA 1
ATOM 749 C C . TRP A 1 99 ? 7.949 12.32 -6.539 1 87.5 99 TRP A C 1
ATOM 751 O O . TRP A 1 99 ? 8.367 12.711 -7.633 1 87.5 99 TRP A O 1
ATOM 761 N N . ALA A 1 100 ? 6.973 11.539 -6.43 1 87.56 100 ALA A N 1
ATOM 762 C CA . ALA A 1 100 ? 6.344 10.914 -7.594 1 87.56 100 ALA A CA 1
ATOM 763 C C . ALA A 1 100 ? 4.98 11.539 -7.879 1 87.56 100 ALA A C 1
ATOM 765 O O . ALA A 1 100 ? 4.258 11.086 -8.773 1 87.56 100 ALA A O 1
ATOM 766 N N . HIS A 1 101 ? 4.539 12.555 -7.094 1 92.12 101 HIS A N 1
ATOM 767 C CA . HIS A 1 101 ? 3.213 13.156 -7.211 1 92.12 101 HIS A CA 1
ATOM 768 C C . HIS A 1 101 ? 2.125 12.086 -7.219 1 92.12 101 HIS A C 1
ATOM 770 O O . HIS A 1 101 ? 1.231 12.109 -8.07 1 92.12 101 HIS A O 1
ATOM 776 N N . TYR A 1 102 ? 2.283 11.18 -6.324 1 92.69 102 TYR A N 1
ATOM 777 C CA . TYR A 1 102 ? 1.392 10.031 -6.246 1 92.69 102 TYR A CA 1
ATOM 778 C C . TYR A 1 102 ? 0.629 10.016 -4.926 1 92.69 102 TYR A C 1
ATOM 780 O O . TYR A 1 102 ? 1.202 10.289 -3.869 1 92.69 102 TYR A O 1
ATOM 788 N N . ARG A 1 103 ? -0.677 9.734 -4.984 1 96.88 103 ARG A N 1
ATOM 789 C CA . ARG A 1 103 ? -1.527 9.43 -3.836 1 96.88 103 ARG A CA 1
ATOM 790 C C . ARG A 1 103 ? -2.438 8.242 -4.129 1 96.88 103 ARG A C 1
ATOM 792 O O . ARG A 1 103 ? -2.855 8.039 -5.27 1 96.88 103 ARG A O 1
ATOM 799 N N . SER A 1 104 ? -2.674 7.559 -3.068 1 95.38 104 SER A N 1
ATOM 800 C CA . SER A 1 104 ? -3.635 6.465 -3.207 1 95.38 104 SER A CA 1
ATOM 801 C C . SER A 1 104 ? -4.441 6.273 -1.928 1 95.38 104 SER A C 1
ATOM 803 O O . SER A 1 104 ? -3.922 6.457 -0.825 1 95.38 104 SER A O 1
ATOM 805 N N . LEU A 1 105 ? -5.723 5.949 -2.121 1 98.19 105 LEU A N 1
ATOM 806 C CA . LEU A 1 105 ? -6.59 5.547 -1.021 1 98.19 105 LEU A CA 1
ATOM 807 C C . LEU A 1 105 ? -6.605 4.031 -0.863 1 98.19 105 LEU A C 1
ATOM 809 O O . LEU A 1 105 ? -7.121 3.316 -1.726 1 98.19 105 LEU A O 1
ATOM 813 N N . GLU A 1 106 ? -6.082 3.539 0.224 1 95.88 106 GLU A N 1
ATOM 814 C CA . GLU A 1 106 ? -5.984 2.096 0.408 1 95.88 106 GLU A CA 1
ATOM 815 C C . GLU A 1 106 ? -7.242 1.533 1.062 1 95.88 106 GLU A C 1
ATOM 817 O O . GLU A 1 106 ? -7.633 0.396 0.791 1 95.88 106 GLU A O 1
ATOM 822 N N . SER A 1 107 ? -7.777 2.262 1.973 1 97.06 107 SER A N 1
ATOM 823 C CA . SER A 1 107 ? -9.016 1.839 2.615 1 97.06 107 SER A CA 1
ATOM 824 C C . SER A 1 107 ? -9.797 3.035 3.148 1 97.06 107 SER A C 1
ATOM 826 O O . SER A 1 107 ? -9.219 4.086 3.436 1 97.06 107 SER A O 1
ATOM 828 N N . PHE A 1 108 ? -11.125 2.879 3.209 1 98.5 108 PHE A N 1
ATOM 829 C CA . PHE A 1 108 ? -12.07 3.852 3.738 1 98.5 108 PHE A CA 1
ATOM 830 C C . PHE A 1 108 ? -13.281 3.152 4.344 1 98.5 108 PHE A C 1
ATOM 832 O O . PHE A 1 108 ? -14.078 2.535 3.629 1 98.5 108 PHE A O 1
ATOM 839 N N . LYS A 1 109 ? -13.406 3.291 5.668 1 98 109 LYS A N 1
ATOM 840 C CA . LYS A 1 109 ? -14.477 2.543 6.32 1 98 109 LYS A CA 1
ATOM 841 C C . LYS A 1 109 ? -15.094 3.348 7.461 1 98 109 LYS A C 1
ATOM 843 O O . LYS A 1 109 ? -14.398 4.098 8.148 1 98 109 LYS A O 1
ATOM 848 N N . ALA A 1 110 ? -16.328 3.146 7.68 1 96.81 110 ALA A N 1
ATOM 849 C CA . ALA A 1 110 ? -17 3.764 8.82 1 96.81 110 ALA A CA 1
ATOM 850 C C . ALA A 1 110 ? -16.5 3.164 10.133 1 96.81 110 ALA A C 1
ATOM 852 O O . ALA A 1 110 ? -16.219 1.967 10.211 1 96.81 110 ALA A O 1
ATOM 853 N N . VAL A 1 111 ? -16.406 4.121 11.18 1 96.38 111 VAL A N 1
ATOM 854 C CA . VAL A 1 111 ? -15.953 3.613 12.469 1 96.38 111 VAL A CA 1
ATOM 855 C C . VAL A 1 111 ? -16.906 4.074 13.57 1 96.38 111 VAL A C 1
ATOM 857 O O . VAL A 1 111 ? -17.547 5.121 13.438 1 96.38 111 VAL A O 1
ATOM 860 N N . MET B 1 1 ? 68.188 14.359 8.086 1 39.12 1 MET B N 1
ATOM 861 C CA . MET B 1 1 ? 67.062 13.445 8.289 1 39.12 1 MET B CA 1
ATOM 862 C C . MET B 1 1 ? 65.75 14.188 8.25 1 39.12 1 MET B C 1
ATOM 864 O O . MET B 1 1 ? 65.5 15.055 9.086 1 39.12 1 MET B O 1
ATOM 868 N N . MET B 1 2 ? 65.188 14.414 6.988 1 46.75 2 MET B N 1
ATOM 869 C CA . MET B 1 2 ? 64 15.188 6.598 1 46.75 2 MET B CA 1
ATOM 870 C C . MET B 1 2 ? 62.781 14.656 7.289 1 46.75 2 MET B C 1
ATOM 872 O O . MET B 1 2 ? 62.531 13.453 7.289 1 46.75 2 MET B O 1
ATOM 876 N N . LYS B 1 3 ? 62.344 15.18 8.438 1 53.88 3 LYS B N 1
ATOM 877 C CA . LYS B 1 3 ? 61.094 14.875 9.148 1 53.88 3 LYS B CA 1
ATOM 878 C C . LYS B 1 3 ? 59.906 15 8.219 1 53.88 3 LYS B C 1
ATOM 880 O O . LYS B 1 3 ? 59.625 16.062 7.668 1 53.88 3 LYS B O 1
ATOM 885 N N . SER B 1 4 ? 59.562 13.938 7.422 1 49.28 4 SER B N 1
ATOM 886 C CA . SER B 1 4 ? 58.344 13.82 6.633 1 49.28 4 SER B CA 1
ATOM 887 C C . SER B 1 4 ? 57.125 13.961 7.508 1 49.28 4 SER B C 1
ATOM 889 O O . SER B 1 4 ? 56.969 13.242 8.508 1 49.28 4 SER B O 1
ATOM 891 N N . LEU B 1 5 ? 56.625 15.141 7.691 1 47.41 5 LEU B N 1
ATOM 892 C CA . LEU B 1 5 ? 55.312 15.328 8.328 1 47.41 5 LEU B CA 1
ATOM 893 C C . LEU B 1 5 ? 54.25 14.547 7.586 1 47.41 5 LEU B C 1
ATOM 895 O O . LEU B 1 5 ? 53.969 14.797 6.406 1 47.41 5 LEU B O 1
ATOM 899 N N . VAL B 1 6 ? 54.125 13.25 7.871 1 47.69 6 VAL B N 1
ATOM 900 C CA . VAL B 1 6 ? 52.969 12.453 7.414 1 47.69 6 VAL B CA 1
ATOM 901 C C . VAL B 1 6 ? 51.656 13.164 7.762 1 47.69 6 VAL B C 1
ATOM 903 O O . VAL B 1 6 ? 51.406 13.422 8.93 1 47.69 6 VAL B O 1
ATOM 906 N N . CYS B 1 7 ? 51.188 14.023 6.859 1 45.66 7 CYS B N 1
ATOM 907 C CA . CYS B 1 7 ? 49.812 14.555 6.953 1 45.66 7 CYS B CA 1
ATOM 908 C C . CYS B 1 7 ? 48.812 13.43 7.055 1 45.66 7 CYS B C 1
ATOM 910 O O . CYS B 1 7 ? 48.688 12.609 6.141 1 45.66 7 CYS B O 1
ATOM 912 N N . LEU B 1 8 ? 48.562 12.891 8.273 1 47.19 8 LEU B N 1
ATOM 913 C CA . LEU B 1 8 ? 47.469 11.984 8.555 1 47.19 8 LEU B CA 1
ATOM 914 C C . LEU B 1 8 ? 46.156 12.531 7.992 1 47.19 8 LEU B C 1
ATOM 916 O O . LEU B 1 8 ? 45.656 13.562 8.453 1 47.19 8 LEU B O 1
ATOM 920 N N . SER B 1 9 ? 45.906 12.352 6.711 1 46.78 9 SER B N 1
ATOM 921 C CA . SER B 1 9 ? 44.625 12.648 6.129 1 46.78 9 SER B CA 1
ATOM 922 C C . SER B 1 9 ? 43.5 11.984 6.918 1 46.78 9 SER B C 1
ATOM 924 O O . SER B 1 9 ? 43.5 10.773 7.133 1 46.78 9 SER B O 1
ATOM 926 N N . LEU B 1 10 ? 42.906 12.656 7.918 1 45 10 LEU B N 1
ATOM 927 C CA . LEU B 1 10 ? 41.688 12.234 8.586 1 45 10 LEU B CA 1
ATOM 928 C C . LEU B 1 10 ? 40.594 11.914 7.562 1 45 10 LEU B C 1
ATOM 930 O O . LEU B 1 10 ? 40.125 12.797 6.844 1 45 10 LEU B O 1
ATOM 934 N N . ILE B 1 11 ? 40.594 10.688 7.02 1 47.34 11 ILE B N 1
ATOM 935 C CA . ILE B 1 11 ? 39.469 10.195 6.215 1 47.34 11 ILE B CA 1
ATOM 936 C C . ILE B 1 11 ? 38.156 10.359 6.988 1 47.34 11 ILE B C 1
ATOM 938 O O . ILE B 1 11 ? 37.969 9.742 8.039 1 47.34 11 ILE B O 1
ATOM 942 N N . LEU B 1 12 ? 37.5 11.539 7.023 1 42.25 12 LEU B N 1
ATOM 943 C CA . LEU B 1 12 ? 36.156 11.703 7.535 1 42.25 12 LEU B CA 1
ATOM 944 C C . LEU B 1 12 ? 35.188 10.695 6.895 1 42.25 12 LEU B C 1
ATOM 946 O O . LEU B 1 12 ? 34.875 10.797 5.707 1 42.25 12 LEU B O 1
ATOM 950 N N . LEU B 1 13 ? 35.219 9.453 7.363 1 45.91 13 LEU B N 1
ATOM 951 C CA . LEU B 1 13 ? 34.188 8.508 6.953 1 45.91 13 LEU B CA 1
ATOM 952 C C . LEU B 1 13 ? 32.812 9.047 7.285 1 45.91 13 LEU B C 1
ATOM 954 O O . LEU B 1 13 ? 32.562 9.492 8.406 1 45.91 13 LEU B O 1
ATOM 958 N N . PRO B 1 14 ? 31.969 9.367 6.309 1 45.47 14 PRO B N 1
ATOM 959 C CA . PRO B 1 14 ? 30.609 9.758 6.672 1 45.47 14 PRO B CA 1
ATOM 960 C C . PRO B 1 14 ? 29.938 8.758 7.613 1 45.47 14 PRO B C 1
ATOM 962 O O . PRO B 1 14 ? 29.922 7.555 7.332 1 45.47 14 PRO B O 1
ATOM 965 N N . LEU B 1 15 ? 29.922 8.922 8.898 1 42.19 15 LEU B N 1
ATOM 966 C CA . LEU B 1 15 ? 29.031 8.195 9.781 1 42.19 15 LEU B CA 1
ATOM 967 C C . LEU B 1 15 ? 27.609 8.195 9.234 1 42.19 15 LEU B C 1
ATOM 969 O O . LEU B 1 15 ? 26.969 9.25 9.172 1 42.19 15 LEU B O 1
ATOM 973 N N . ILE B 1 16 ? 27.312 7.43 8.258 1 39.5 16 ILE B N 1
ATOM 974 C CA . ILE B 1 16 ? 25.891 7.207 7.988 1 39.5 16 ILE B CA 1
ATOM 975 C C . ILE B 1 16 ? 25.188 6.766 9.273 1 39.5 16 ILE B C 1
ATOM 977 O O . ILE B 1 16 ? 25.422 5.652 9.758 1 39.5 16 ILE B O 1
ATOM 981 N N . ALA B 1 17 ? 25.016 7.57 10.258 1 36.16 17 ALA B N 1
ATOM 982 C CA . ALA B 1 17 ? 24.047 7.223 11.297 1 36.16 17 ALA B CA 1
ATOM 983 C C . ALA B 1 17 ? 22.812 6.551 10.703 1 36.16 17 ALA B C 1
ATOM 985 O O . ALA B 1 17 ? 22.016 7.195 10.023 1 36.16 17 ALA B O 1
ATOM 986 N N . VAL B 1 18 ? 22.938 5.309 10.328 1 39.03 18 VAL B N 1
ATOM 987 C CA . VAL B 1 18 ? 21.688 4.57 10.234 1 39.03 18 VAL B CA 1
ATOM 988 C C . VAL B 1 18 ? 20.859 4.789 11.5 1 39.03 18 VAL B C 1
ATOM 990 O O . VAL B 1 18 ? 21.219 4.289 12.57 1 39.03 18 VAL B O 1
ATOM 993 N N . VAL B 1 19 ? 20.531 5.961 11.906 1 38.03 19 VAL B N 1
ATOM 994 C CA . VAL B 1 19 ? 19.484 6.07 12.93 1 38.03 19 VAL B CA 1
ATOM 995 C C . VAL B 1 19 ? 18.516 4.898 12.812 1 38.03 19 VAL B C 1
ATOM 997 O O . VAL B 1 19 ? 17.781 4.789 11.828 1 38.03 19 VAL B O 1
ATOM 1000 N N . GLU B 1 20 ? 18.891 3.777 13.25 1 40.78 20 GLU B N 1
ATOM 1001 C CA . GLU B 1 20 ? 17.953 2.684 13.484 1 40.78 20 GLU B CA 1
ATOM 1002 C C . GLU B 1 20 ? 16.688 3.18 14.172 1 40.78 20 GLU B C 1
ATOM 1004 O O . GLU B 1 20 ? 16.438 2.848 15.336 1 40.78 20 GLU B O 1
ATOM 1009 N N . GLY B 1 21 ? 16.547 4.523 14.438 1 41.91 21 GLY B N 1
ATOM 1010 C CA . GLY B 1 21 ? 15.289 4.832 15.086 1 41.91 21 GLY B CA 1
ATOM 1011 C C . GLY B 1 21 ? 14.133 3.98 14.594 1 41.91 21 GLY B C 1
ATOM 1012 O O . GLY B 1 21 ? 14.242 3.334 13.547 1 41.91 21 GLY B O 1
ATOM 1013 N N . ASN B 1 22 ? 13.219 3.59 15.492 1 48.78 22 ASN B N 1
ATOM 1014 C CA . ASN B 1 22 ? 11.883 3.08 15.203 1 48.78 22 ASN B CA 1
ATOM 1015 C C . ASN B 1 22 ? 11.336 3.654 13.898 1 48.78 22 ASN B C 1
ATOM 1017 O O . ASN B 1 22 ? 10.477 4.539 13.922 1 48.78 22 ASN B O 1
ATOM 1021 N N . LEU B 1 23 ? 12.148 4.082 12.961 1 55.97 23 LEU B N 1
ATOM 1022 C CA . LEU B 1 23 ? 12.047 4.934 11.781 1 55.97 23 LEU B CA 1
ATOM 1023 C C . LEU B 1 23 ? 10.805 4.59 10.961 1 55.97 23 LEU B C 1
ATOM 1025 O O . LEU B 1 23 ? 10.188 5.469 10.359 1 55.97 23 LEU B O 1
ATOM 1029 N N . GLY B 1 24 ? 10.359 3.314 11.148 1 70.5 24 GLY B N 1
ATOM 1030 C CA . GLY B 1 24 ? 9.25 3.025 10.25 1 70.5 24 GLY B CA 1
ATOM 1031 C C . GLY B 1 24 ? 7.938 2.807 10.984 1 70.5 24 GLY B C 1
ATOM 1032 O O . GLY B 1 24 ? 6.98 2.281 10.414 1 70.5 24 GLY B O 1
ATOM 1033 N N . GLY B 1 25 ? 7.957 3.148 12.312 1 85.12 25 GLY B N 1
ATOM 1034 C CA . GLY B 1 25 ? 6.688 2.898 12.977 1 85.12 25 GLY B CA 1
ATOM 1035 C C . GLY B 1 25 ? 5.715 4.055 12.859 1 85.12 25 GLY B C 1
ATOM 1036 O O . GLY B 1 25 ? 6.031 5.078 12.25 1 85.12 25 GLY B O 1
ATOM 1037 N N . TRP B 1 26 ? 4.5 3.834 13.352 1 94.12 26 TRP B N 1
ATOM 1038 C CA . TRP B 1 26 ? 3.453 4.852 13.336 1 94.12 26 TRP B CA 1
ATOM 1039 C C . TRP B 1 26 ? 3.756 5.961 14.336 1 94.12 26 TRP B C 1
ATOM 1041 O O . TRP B 1 26 ? 4.195 5.695 15.453 1 94.12 26 TRP B O 1
ATOM 1051 N N . LYS B 1 27 ? 3.566 7.109 13.977 1 96.06 27 LYS B N 1
ATOM 1052 C CA . LYS B 1 27 ? 3.699 8.297 14.82 1 96.06 27 LYS B CA 1
ATOM 1053 C C . LYS B 1 27 ? 2.42 9.125 14.797 1 96.06 27 LYS B C 1
ATOM 1055 O O . LYS B 1 27 ? 1.871 9.406 13.734 1 96.06 27 LYS B O 1
ATOM 1060 N N . LYS B 1 28 ? 2.051 9.531 15.93 1 97.88 28 LYS B N 1
ATOM 1061 C CA . LYS B 1 28 ? 0.869 10.391 16.031 1 97.88 28 LYS B CA 1
ATOM 1062 C C . LYS B 1 28 ? 1.089 11.719 15.32 1 97.88 28 LYS B C 1
ATOM 1064 O O . LYS B 1 28 ? 2.164 12.312 15.414 1 97.88 28 LYS B O 1
ATOM 1069 N N . ILE B 1 29 ? 0.099 12.117 14.656 1 98.25 29 ILE B N 1
ATOM 1070 C CA . ILE B 1 29 ? 0.132 13.438 14.039 1 98.25 29 ILE B CA 1
ATOM 1071 C C . ILE B 1 29 ? -0.364 14.484 15.031 1 98.25 29 ILE B C 1
ATOM 1073 O O . ILE B 1 29 ? -1.546 14.508 15.383 1 98.25 29 ILE B O 1
ATOM 1077 N N . ASP B 1 30 ? 0.453 15.359 15.391 1 97.5 30 ASP B N 1
ATOM 1078 C CA . ASP B 1 30 ? 0.099 16.344 16.406 1 97.5 30 ASP B CA 1
ATOM 1079 C C . ASP B 1 30 ? -0.626 17.531 15.781 1 97.5 30 ASP B C 1
ATOM 1081 O O . ASP B 1 30 ? -1.581 18.062 16.359 1 97.5 30 ASP B O 1
ATOM 1085 N N . ASN B 1 31 ? -0.188 17.922 14.617 1 97.94 31 ASN B N 1
ATOM 1086 C CA . ASN B 1 31 ? -0.812 19.062 13.961 1 97.94 31 ASN B CA 1
ATOM 1087 C C . ASN B 1 31 ? -1.821 18.625 12.906 1 97.94 31 ASN B C 1
ATOM 1089 O O . ASN B 1 31 ? -1.483 18.516 11.727 1 97.94 31 ASN B O 1
ATOM 1093 N N . LEU B 1 32 ? -3.051 18.531 13.234 1 98.38 32 LEU B N 1
ATOM 1094 C CA . LEU B 1 32 ? -4.102 18.047 12.359 1 98.38 32 LEU B CA 1
ATOM 1095 C C . LEU B 1 32 ? -4.555 19.125 11.383 1 98.38 32 LEU B C 1
ATOM 1097 O O . LEU B 1 32 ? -5.254 18.844 10.406 1 98.38 32 LEU B O 1
ATOM 1101 N N . SER B 1 33 ? -4.125 20.344 11.625 1 97.5 33 SER B N 1
ATOM 1102 C CA . SER B 1 33 ? -4.48 21.438 10.734 1 97.5 33 SER B CA 1
ATOM 1103 C C . SER B 1 33 ? -3.4 21.672 9.68 1 97.5 33 SER B C 1
ATOM 1105 O O . SER B 1 33 ? -3.465 22.641 8.922 1 97.5 33 SER B O 1
ATOM 1107 N N . ASP B 1 34 ? -2.385 20.828 9.703 1 97.62 34 ASP B N 1
ATOM 1108 C CA . ASP B 1 34 ? -1.386 20.875 8.641 1 97.62 34 ASP B CA 1
ATOM 1109 C C . ASP B 1 34 ? -2.045 20.828 7.262 1 97.62 34 ASP B C 1
ATOM 1111 O O . ASP B 1 34 ? -2.832 19.922 6.977 1 97.62 34 ASP B O 1
ATOM 1115 N N . PRO B 1 35 ? -1.71 21.828 6.387 1 98.06 35 PRO B N 1
ATOM 1116 C CA . PRO B 1 35 ? -2.402 21.891 5.098 1 98.06 35 PRO B CA 1
ATOM 1117 C C . PRO B 1 35 ? -2.258 20.609 4.277 1 98.06 35 PRO B C 1
ATOM 1119 O O . PRO B 1 35 ? -3.186 20.219 3.564 1 98.06 35 PRO B O 1
ATOM 1122 N N . ASN B 1 36 ? -1.097 19.969 4.289 1 98.06 36 ASN B N 1
ATOM 1123 C CA . ASN B 1 36 ? -0.934 18.719 3.553 1 98.06 36 ASN B CA 1
ATOM 1124 C C . ASN B 1 36 ? -1.822 17.625 4.117 1 98.06 36 ASN B C 1
ATOM 1126 O O . ASN B 1 36 ? -2.461 16.875 3.363 1 98.06 36 ASN B O 1
ATOM 1130 N N . VAL B 1 37 ? -1.854 17.469 5.43 1 98.5 37 VAL B N 1
ATOM 1131 C CA . VAL B 1 37 ? -2.666 16.438 6.074 1 98.5 37 VAL B CA 1
ATOM 1132 C C . VAL B 1 37 ? -4.141 16.672 5.75 1 98.5 37 VAL B C 1
ATOM 1134 O O . VAL B 1 37 ? -4.863 15.719 5.422 1 98.5 37 VAL B O 1
ATOM 1137 N N . VAL B 1 38 ? -4.582 17.922 5.82 1 98.81 38 VAL B N 1
ATOM 1138 C CA . VAL B 1 38 ? -5.969 18.25 5.496 1 98.81 38 VAL B CA 1
ATOM 1139 C C . VAL B 1 38 ? -6.25 17.906 4.035 1 98.81 38 VAL B C 1
ATOM 1141 O O . VAL B 1 38 ? -7.301 17.344 3.715 1 98.81 38 VAL B O 1
ATOM 1144 N N . SER B 1 39 ? -5.324 18.25 3.189 1 98.69 39 SER B N 1
ATOM 1145 C CA . SER B 1 39 ? -5.492 17.953 1.772 1 98.69 39 SER B CA 1
ATOM 1146 C C . SER B 1 39 ? -5.629 16.453 1.545 1 98.69 39 SER B C 1
ATOM 1148 O O . SER B 1 39 ? -6.426 16.016 0.713 1 98.69 39 SER B O 1
ATOM 1150 N N . LEU B 1 40 ? -4.848 15.664 2.248 1 98.81 40 LEU B N 1
ATOM 1151 C CA . LEU B 1 40 ? -4.914 14.211 2.131 1 98.81 40 LEU B CA 1
ATOM 1152 C C . LEU B 1 40 ? -6.266 13.688 2.609 1 98.81 40 LEU B C 1
ATOM 1154 O O . LEU B 1 40 ? -6.82 12.758 2.016 1 98.81 40 LEU B O 1
ATOM 1158 N N . ALA B 1 41 ? -6.754 14.25 3.623 1 98.88 41 ALA B N 1
ATOM 1159 C CA . ALA B 1 41 ? -8.062 13.852 4.125 1 98.88 41 ALA B CA 1
ATOM 1160 C C . ALA B 1 41 ? -9.164 14.156 3.109 1 98.88 41 ALA B C 1
ATOM 1162 O O . ALA B 1 41 ? -10.039 13.328 2.859 1 98.88 41 ALA B O 1
ATOM 1163 N N . LYS B 1 42 ? -9.07 15.305 2.566 1 98.88 42 LYS B N 1
ATOM 1164 C CA . LYS B 1 42 ? -10.039 15.672 1.543 1 98.88 42 LYS B CA 1
ATOM 1165 C C . LYS B 1 42 ? -9.938 14.758 0.327 1 98.88 42 LYS B C 1
ATOM 1167 O O . LYS B 1 42 ? -10.953 14.328 -0.226 1 98.88 42 LYS B O 1
ATOM 1172 N N . TYR B 1 43 ? -8.75 14.516 -0.073 1 98.94 43 TYR B N 1
ATOM 1173 C CA . TYR B 1 43 ? -8.539 13.562 -1.155 1 98.94 43 TYR B CA 1
ATOM 1174 C C . TYR B 1 43 ? -9.195 12.219 -0.842 1 98.94 43 TYR B C 1
ATOM 1176 O O . TYR B 1 43 ? -9.82 11.617 -1.711 1 98.94 43 TYR B O 1
ATOM 1184 N N . ALA B 1 44 ? -9 11.719 0.348 1 98.88 44 ALA B N 1
ATOM 1185 C CA . ALA B 1 44 ? -9.562 10.43 0.749 1 98.88 44 ALA B CA 1
ATOM 1186 C C . ALA B 1 44 ? -11.078 10.422 0.594 1 98.88 44 ALA B C 1
ATOM 1188 O O . ALA B 1 44 ? -11.648 9.461 0.066 1 98.88 44 ALA B O 1
ATOM 1189 N N . VAL B 1 45 ? -11.711 11.43 1.049 1 98.88 45 VAL B N 1
ATOM 1190 C CA . VAL B 1 45 ? -13.164 11.531 0.964 1 98.88 45 VAL B CA 1
ATOM 1191 C C . VAL B 1 45 ? -13.594 11.578 -0.5 1 98.88 45 VAL B C 1
ATOM 1193 O O . VAL B 1 45 ? -14.5 10.852 -0.914 1 98.88 45 VAL B O 1
ATOM 1196 N N . ASP B 1 46 ? -12.938 12.414 -1.3 1 98.62 46 ASP B N 1
ATOM 1197 C CA . ASP B 1 46 ? -13.266 12.547 -2.715 1 98.62 46 ASP B CA 1
ATOM 1198 C C . ASP B 1 46 ? -13.094 11.219 -3.449 1 98.62 46 ASP B C 1
ATOM 1200 O O . ASP B 1 46 ? -13.945 10.828 -4.25 1 98.62 46 ASP B O 1
ATOM 1204 N N . GLU B 1 47 ? -11.977 10.625 -3.207 1 98.56 47 GLU B N 1
ATOM 1205 C CA . GLU B 1 47 ? -11.695 9.352 -3.867 1 98.56 47 GLU B CA 1
ATOM 1206 C C . GLU B 1 47 ? -12.727 8.297 -3.49 1 98.56 47 GLU B C 1
ATOM 1208 O O . GLU B 1 47 ? -13.164 7.52 -4.34 1 98.56 47 GLU B O 1
ATOM 1213 N N . HIS B 1 48 ? -13.078 8.234 -2.191 1 98.56 48 HIS B N 1
ATOM 1214 C CA . HIS B 1 48 ? -14.133 7.324 -1.763 1 98.56 48 HIS B CA 1
ATOM 1215 C C . HIS B 1 48 ? -15.438 7.602 -2.504 1 98.56 48 HIS B C 1
ATOM 1217 O O . HIS B 1 48 ? -16.094 6.672 -2.967 1 98.56 48 HIS B O 1
ATOM 1223 N N . ASN B 1 49 ? -15.758 8.836 -2.576 1 98.38 49 ASN B N 1
ATOM 1224 C CA . ASN B 1 49 ? -16.984 9.219 -3.273 1 98.38 49 ASN B CA 1
ATOM 1225 C C . ASN B 1 49 ? -16.969 8.75 -4.727 1 98.38 49 ASN B C 1
ATOM 1227 O O . ASN B 1 49 ? -17.969 8.258 -5.234 1 98.38 49 ASN B O 1
ATOM 1231 N N . LYS B 1 50 ? -15.898 8.977 -5.363 1 98 50 LYS B N 1
ATOM 1232 C CA . LYS B 1 50 ? -15.758 8.562 -6.758 1 98 50 LYS B CA 1
ATOM 1233 C C . LYS B 1 50 ? -15.945 7.055 -6.902 1 98 50 LYS B C 1
ATOM 1235 O O . LYS B 1 50 ? -16.609 6.59 -7.836 1 98 50 LYS B O 1
ATOM 1240 N N . GLN B 1 51 ? -15.422 6.309 -6.023 1 96.5 51 GLN B N 1
ATOM 1241 C CA . GLN B 1 51 ? -15.406 4.852 -6.133 1 96.5 51 GLN B CA 1
ATOM 1242 C C . GLN B 1 51 ? -16.75 4.258 -5.723 1 96.5 51 GLN B C 1
ATOM 1244 O O . GLN B 1 51 ? -17.156 3.227 -6.254 1 96.5 51 GLN B O 1
ATOM 1249 N N . SER B 1 52 ? -17.359 4.848 -4.723 1 96.19 52 SER B N 1
ATOM 1250 C CA . SER B 1 52 ? -18.547 4.242 -4.129 1 96.19 52 SER B CA 1
ATOM 1251 C C . SER B 1 52 ? -19.812 4.992 -4.539 1 96.19 52 SER B C 1
ATOM 1253 O O . SER B 1 52 ? -20.906 4.652 -4.098 1 96.19 52 SER B O 1
ATOM 1255 N N . LYS B 1 53 ? -19.672 6.051 -5.344 1 93.81 53 LYS B N 1
ATOM 1256 C CA . LYS B 1 53 ? -20.797 6.906 -5.738 1 93.81 53 LYS B CA 1
ATOM 1257 C C . LYS B 1 53 ? -21.516 7.465 -4.516 1 93.81 53 LYS B C 1
ATOM 1259 O O . LYS B 1 53 ? -22.734 7.473 -4.461 1 93.81 53 LYS B O 1
ATOM 1264 N N . ALA B 1 54 ? -20.734 7.695 -3.574 1 95.5 54 ALA B N 1
ATOM 1265 C CA . ALA B 1 54 ? -21.234 8.375 -2.381 1 95.5 54 ALA B CA 1
ATOM 1266 C C . ALA B 1 54 ? -21.141 9.891 -2.533 1 95.5 54 ALA B C 1
ATOM 1268 O O . ALA B 1 54 ? -20.688 10.391 -3.564 1 95.5 54 ALA B O 1
ATOM 1269 N N . ASN B 1 55 ? -21.641 10.586 -1.553 1 96.75 55 ASN B N 1
ATOM 1270 C CA . ASN B 1 55 ? -21.609 12.039 -1.562 1 96.75 55 ASN B CA 1
ATOM 1271 C C . ASN B 1 55 ? -21.266 12.602 -0.187 1 96.75 55 ASN B C 1
ATOM 1273 O O . ASN B 1 55 ? -21.938 13.508 0.305 1 96.75 55 ASN B O 1
ATOM 1277 N N . LEU B 1 56 ? -20.266 12.039 0.345 1 98.56 56 LEU B N 1
ATOM 1278 C CA . LEU B 1 56 ? -19.812 12.531 1.639 1 98.56 56 LEU B CA 1
ATOM 1279 C C . LEU B 1 56 ? -19.156 13.898 1.494 1 98.56 56 LEU B C 1
ATOM 1281 O O . LEU B 1 56 ? -18.531 14.188 0.467 1 98.56 56 LEU B O 1
ATOM 1285 N N . VAL B 1 57 ? -19.266 14.68 2.566 1 98.62 57 VAL B N 1
ATOM 1286 C CA . VAL B 1 57 ? -18.609 15.977 2.637 1 98.62 57 VAL B CA 1
ATOM 1287 C C . VAL B 1 57 ? -17.641 16 3.82 1 98.62 57 VAL B C 1
ATOM 1289 O O . VAL B 1 57 ? -18.031 15.727 4.957 1 98.62 57 VAL B O 1
ATOM 1292 N N . PHE B 1 58 ? -16.422 16.359 3.516 1 98.88 58 PHE B N 1
ATOM 1293 C CA . PHE B 1 58 ? -15.398 16.469 4.547 1 98.88 58 PHE B CA 1
ATOM 1294 C C . PHE B 1 58 ? -15.781 17.516 5.586 1 98.88 58 PHE B C 1
ATOM 1296 O O . PHE B 1 58 ? -16.219 18.625 5.238 1 98.88 58 PHE B O 1
ATOM 1303 N N . VAL B 1 59 ? -15.586 17.172 6.863 1 98.75 59 VAL B N 1
ATOM 1304 C CA . VAL B 1 59 ? -15.828 18.125 7.938 1 98.75 59 VAL B CA 1
ATOM 1305 C C . VAL B 1 59 ? -14.516 18.453 8.648 1 98.75 59 VAL B C 1
ATOM 1307 O O . VAL B 1 59 ? -14.031 19.578 8.586 1 98.75 59 VAL B O 1
ATOM 1310 N N . LYS B 1 60 ? -13.844 17.453 9.297 1 98.69 60 LYS B N 1
ATOM 1311 C CA . LYS B 1 60 ? -12.578 17.656 10 1 98.69 60 LYS B CA 1
ATOM 1312 C C . LYS B 1 60 ? -11.844 16.328 10.211 1 98.69 60 LYS B C 1
ATOM 1314 O O . LYS B 1 60 ? -12.43 15.258 10.047 1 98.69 60 LYS B O 1
ATOM 1319 N N . ILE B 1 61 ? -10.57 16.484 10.539 1 98.94 61 ILE B N 1
ATOM 1320 C CA . ILE B 1 61 ? -9.805 15.336 11.008 1 98.94 61 ILE B CA 1
ATOM 1321 C C . ILE B 1 61 ? -9.93 15.219 12.523 1 98.94 61 ILE B C 1
ATOM 1323 O O . ILE B 1 61 ? -9.727 16.203 13.25 1 98.94 61 ILE B O 1
ATOM 1327 N N . VAL B 1 62 ? -10.273 14.062 13.008 1 98.88 62 VAL B N 1
ATOM 1328 C CA . VAL B 1 62 ? -10.453 13.82 14.438 1 98.88 62 VAL B CA 1
ATOM 1329 C C . VAL B 1 62 ? -9.125 13.391 15.055 1 98.88 62 VAL B C 1
ATOM 1331 O O . VAL B 1 62 ? -8.766 13.844 16.141 1 98.88 62 VAL B O 1
ATOM 1334 N N . GLU B 1 63 ? -8.414 12.555 14.461 1 98.69 63 GLU B N 1
ATOM 1335 C CA . GLU B 1 63 ? -7.074 12.102 14.836 1 98.69 63 GLU B CA 1
ATOM 1336 C C . GLU B 1 63 ? -6.383 11.414 13.656 1 98.69 63 GLU B C 1
ATOM 1338 O O . GLU B 1 63 ? -7.008 11.148 12.633 1 98.69 63 GLU B O 1
ATOM 1343 N N . GLY B 1 64 ? -5.047 11.219 13.883 1 98.69 64 GLY B N 1
ATOM 1344 C CA . GLY B 1 64 ? -4.32 10.539 12.828 1 98.69 64 GLY B CA 1
ATOM 1345 C C . GLY B 1 64 ? -2.914 10.133 13.234 1 98.69 64 GLY B C 1
ATOM 1346 O O . GLY B 1 64 ? -2.369 10.656 14.211 1 98.69 64 GLY B O 1
ATOM 1347 N N . LYS B 1 65 ? -2.404 9.18 12.523 1 98.5 65 LYS B N 1
ATOM 1348 C CA . LYS B 1 65 ? -1.008 8.766 12.633 1 98.5 65 LYS B CA 1
ATOM 1349 C C . LYS B 1 65 ? -0.369 8.633 11.25 1 98.5 65 LYS B C 1
ATOM 1351 O O . LYS B 1 65 ? -1.069 8.477 10.25 1 98.5 65 LYS B O 1
ATOM 1356 N N . GLU B 1 66 ? 0.901 8.805 11.227 1 97.44 66 GLU B N 1
ATOM 1357 C CA . GLU B 1 66 ? 1.666 8.695 9.992 1 97.44 66 GLU B CA 1
ATOM 1358 C C . GLU B 1 66 ? 2.83 7.719 10.148 1 97.44 66 GLU B C 1
ATOM 1360 O O . GLU B 1 66 ? 3.307 7.484 11.258 1 97.44 66 GLU B O 1
ATOM 1365 N N . GLN B 1 67 ? 3.26 7.156 9.047 1 95.06 67 GLN B N 1
ATOM 1366 C CA . GLN B 1 67 ? 4.363 6.203 8.984 1 95.06 67 GLN B CA 1
ATOM 1367 C C . GLN B 1 67 ? 5.199 6.41 7.727 1 95.06 67 GLN B C 1
ATOM 1369 O O . GLN B 1 67 ? 4.648 6.566 6.633 1 95.06 67 GLN B O 1
ATOM 1374 N N . VAL B 1 68 ? 6.453 6.484 7.996 1 91.5 68 VAL B N 1
ATOM 1375 C CA . VAL B 1 68 ? 7.348 6.492 6.844 1 91.5 68 VAL B CA 1
ATOM 1376 C C . VAL B 1 68 ? 7.422 5.098 6.234 1 91.5 68 VAL B C 1
ATOM 1378 O O . VAL B 1 68 ? 7.648 4.113 6.945 1 91.5 68 VAL B O 1
ATOM 1381 N N . ILE B 1 69 ? 7.141 5.078 4.922 1 90.94 69 ILE B N 1
ATOM 1382 C CA . ILE B 1 69 ? 7.258 3.803 4.227 1 90.94 69 ILE B CA 1
ATOM 1383 C C . ILE B 1 69 ? 8.367 3.887 3.18 1 90.94 69 ILE B C 1
ATOM 1385 O O . ILE B 1 69 ? 8.445 4.859 2.428 1 90.94 69 ILE B O 1
ATOM 1389 N N . SER B 1 70 ? 9.32 3 3.283 1 90.94 70 SER B N 1
ATOM 1390 C CA . SER B 1 70 ? 10.398 2.857 2.312 1 90.94 70 SER B CA 1
ATOM 1391 C C . SER B 1 70 ? 10.672 1.39 2.008 1 90.94 70 SER B C 1
ATOM 1393 O O . SER B 1 70 ? 10.906 0.593 2.92 1 90.94 70 SER B O 1
ATOM 1395 N N . GLY B 1 71 ? 10.602 1.059 0.747 1 93.12 71 GLY B N 1
ATOM 1396 C CA . GLY B 1 71 ? 10.789 -0.328 0.35 1 93.12 71 GLY B CA 1
ATOM 1397 C C . GLY B 1 71 ? 10.594 -0.554 -1.139 1 93.12 71 GLY B C 1
ATOM 1398 O O . GLY B 1 71 ? 10.969 0.294 -1.952 1 93.12 71 GLY B O 1
ATOM 1399 N N . LYS B 1 72 ? 10.156 -1.761 -1.419 1 95.12 72 LYS B N 1
ATOM 1400 C CA . LYS B 1 72 ? 9.898 -2.141 -2.805 1 95.12 72 LYS B CA 1
ATOM 1401 C C . LYS B 1 72 ? 8.539 -2.812 -2.949 1 95.12 72 LYS B C 1
ATOM 1403 O O . LYS B 1 72 ? 8.109 -3.559 -2.064 1 95.12 72 LYS B O 1
ATOM 1408 N N . LYS B 1 73 ? 7.918 -2.457 -4.02 1 96.19 73 LYS B N 1
ATOM 1409 C CA . LYS B 1 73 ? 6.707 -3.137 -4.469 1 96.19 73 LYS B CA 1
ATOM 1410 C C . LYS B 1 73 ? 6.992 -4.031 -5.672 1 96.19 73 LYS B C 1
ATOM 1412 O O . LYS B 1 73 ? 7.723 -3.639 -6.582 1 96.19 73 LYS B O 1
ATOM 1417 N N . TYR B 1 74 ? 6.395 -5.211 -5.648 1 98.5 74 TYR B N 1
ATOM 1418 C CA . TYR B 1 74 ? 6.57 -6.18 -6.727 1 98.5 74 TYR B CA 1
ATOM 1419 C C . TYR B 1 74 ? 5.223 -6.582 -7.32 1 98.5 74 TYR B C 1
ATOM 1421 O O . TYR B 1 74 ? 4.254 -6.785 -6.586 1 98.5 74 TYR B O 1
ATOM 1429 N N . ASP B 1 75 ? 5.168 -6.645 -8.578 1 98.75 75 ASP B N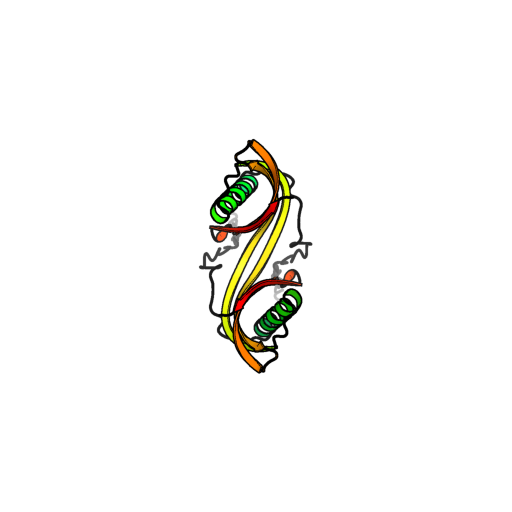 1
ATOM 1430 C CA . ASP B 1 75 ? 4.078 -7.246 -9.344 1 98.75 75 ASP B CA 1
ATOM 1431 C C . ASP B 1 75 ? 4.543 -8.508 -10.055 1 98.75 75 ASP B C 1
ATOM 1433 O O . ASP B 1 75 ? 5.262 -8.438 -11.055 1 98.75 75 ASP B O 1
ATOM 1437 N N . LEU B 1 76 ? 4.117 -9.617 -9.539 1 98.94 76 LEU B N 1
ATOM 1438 C CA . LEU B 1 76 ? 4.645 -10.898 -9.984 1 98.94 76 LEU B CA 1
ATOM 1439 C C . LEU B 1 76 ? 3.549 -11.742 -10.633 1 98.94 76 LEU B C 1
ATOM 1441 O O . LEU B 1 76 ? 2.467 -11.906 -10.062 1 98.94 76 LEU B O 1
ATOM 1445 N N . LYS B 1 77 ? 3.775 -12.234 -11.766 1 98.94 77 LYS B N 1
ATOM 1446 C CA . LYS B 1 77 ? 2.984 -13.328 -12.312 1 98.94 77 LYS B CA 1
ATOM 1447 C C . LYS B 1 77 ? 3.551 -14.68 -11.883 1 98.94 77 LYS B C 1
ATOM 1449 O O . LYS B 1 77 ? 4.711 -14.992 -12.164 1 98.94 77 LYS B O 1
ATOM 1454 N N . ILE B 1 78 ? 2.732 -15.469 -11.281 1 98.94 78 ILE B N 1
ATOM 1455 C CA . ILE B 1 78 ? 3.16 -16.703 -10.625 1 98.94 78 ILE B CA 1
ATOM 1456 C C . ILE B 1 78 ? 2.35 -17.875 -11.164 1 98.94 78 ILE B C 1
ATOM 1458 O O . ILE B 1 78 ? 1.119 -17.812 -11.227 1 98.94 78 ILE B O 1
ATOM 1462 N N . ALA B 1 79 ? 3.025 -18.875 -11.594 1 98.88 79 ALA B N 1
ATOM 1463 C CA . ALA B 1 79 ? 2.381 -20.156 -11.844 1 98.88 79 ALA B CA 1
ATOM 1464 C C . ALA B 1 79 ? 2.242 -20.969 -10.555 1 98.88 79 ALA B C 1
ATOM 1466 O O . ALA B 1 79 ? 3.207 -21.125 -9.805 1 98.88 79 ALA B O 1
ATOM 1467 N N . ALA B 1 80 ? 1.06 -21.391 -10.328 1 98.81 80 ALA B N 1
ATOM 1468 C CA . ALA B 1 80 ? 0.801 -22.203 -9.148 1 98.81 80 ALA B CA 1
ATOM 1469 C C . ALA B 1 80 ? -0.153 -23.344 -9.469 1 98.81 80 ALA B C 1
ATOM 1471 O O . ALA B 1 80 ? -1.017 -23.219 -10.344 1 98.81 80 ALA B O 1
ATOM 1472 N N . LYS B 1 81 ? -0.003 -24.391 -8.734 1 98.31 81 LYS B N 1
ATOM 1473 C CA . LYS B 1 81 ? -0.834 -25.578 -8.898 1 98.31 81 LYS B CA 1
ATOM 1474 C C . LYS B 1 81 ? -1.886 -25.672 -7.797 1 98.31 81 LYS B C 1
ATOM 1476 O O . LYS B 1 81 ? -1.595 -25.406 -6.629 1 98.31 81 LYS B O 1
ATOM 1481 N N . ASP B 1 82 ? -3.059 -26.078 -8.227 1 96.12 82 ASP B N 1
ATOM 1482 C CA . ASP B 1 82 ? -4.094 -26.266 -7.215 1 96.12 82 ASP B CA 1
ATOM 1483 C C . ASP B 1 82 ? -4.121 -27.719 -6.73 1 96.12 82 ASP B C 1
ATOM 1485 O O . ASP B 1 82 ? -3.254 -28.516 -7.09 1 96.12 82 ASP B O 1
ATOM 1489 N N . GLY B 1 83 ? -5.059 -28.016 -5.785 1 92.19 83 GLY B N 1
ATOM 1490 C CA . GLY B 1 83 ? -5.164 -29.344 -5.195 1 92.19 83 GLY B CA 1
ATOM 1491 C C . GLY B 1 83 ? -5.383 -30.438 -6.223 1 92.19 83 GLY B C 1
ATOM 1492 O O . GLY B 1 83 ? -5.047 -31.594 -5.984 1 92.19 83 GLY B O 1
ATOM 1493 N N . GLY B 1 84 ? -5.938 -30.125 -7.375 1 94 84 GLY B N 1
ATOM 1494 C CA . GLY B 1 84 ? -6.184 -31.078 -8.445 1 94 84 GLY B CA 1
ATOM 1495 C C . GLY B 1 84 ? -5.004 -31.25 -9.383 1 94 84 GLY B C 1
ATOM 1496 O O . GLY B 1 84 ? -5.055 -32.031 -10.32 1 94 84 GLY B O 1
ATOM 1497 N N . GLY B 1 85 ? -4.008 -30.484 -9.172 1 94.19 85 GLY B N 1
ATOM 1498 C CA . GLY B 1 85 ? -2.805 -30.594 -9.984 1 94.19 85 GLY B CA 1
ATOM 1499 C C . GLY B 1 85 ? -2.807 -29.672 -11.188 1 94.19 85 GLY B C 1
ATOM 1500 O O . GLY B 1 85 ? -1.883 -29.703 -12 1 94.19 85 GLY B O 1
ATOM 1501 N N . VAL B 1 86 ? -3.842 -28.875 -11.352 1 96.69 86 VAL B N 1
ATOM 1502 C CA . VAL B 1 86 ? -3.924 -27.969 -12.492 1 96.69 86 VAL B CA 1
ATOM 1503 C C . VAL B 1 86 ? -3.125 -26.703 -12.195 1 96.69 86 VAL B C 1
ATOM 1505 O O . VAL B 1 86 ? -3.271 -26.094 -11.133 1 96.69 86 VAL B O 1
ATOM 1508 N N . THR B 1 87 ? -2.244 -26.344 -13.164 1 98.19 87 THR B N 1
ATOM 1509 C CA . THR B 1 87 ? -1.431 -25.141 -13.023 1 98.19 87 THR B CA 1
ATOM 1510 C C . THR B 1 87 ? -2.096 -23.969 -13.727 1 98.19 87 THR B C 1
ATOM 1512 O O . THR B 1 87 ? -2.529 -24.078 -14.875 1 98.19 87 THR B O 1
ATOM 1515 N N . LYS B 1 88 ? -2.18 -22.875 -12.969 1 98.31 88 LYS B N 1
ATOM 1516 C CA . LYS B 1 88 ? -2.68 -21.625 -13.523 1 98.31 88 LYS B CA 1
ATOM 1517 C C . LYS B 1 88 ? -1.777 -20.453 -13.141 1 98.31 88 LYS B C 1
ATOM 1519 O O . LYS B 1 88 ? -0.947 -20.562 -12.234 1 98.31 88 LYS B O 1
ATOM 1524 N N . ASN B 1 89 ? -1.924 -19.406 -13.914 1 98.81 89 ASN B N 1
ATOM 1525 C CA . ASN B 1 89 ? -1.178 -18.188 -13.609 1 98.81 89 ASN B CA 1
ATOM 1526 C C . ASN B 1 89 ? -1.984 -17.25 -12.719 1 98.81 89 ASN B C 1
ATOM 1528 O O . ASN B 1 89 ? -3.189 -17.078 -12.914 1 98.81 89 ASN B O 1
ATOM 1532 N N . TYR B 1 90 ? -1.262 -16.656 -11.828 1 98.81 90 TYR B N 1
ATOM 1533 C CA . TYR B 1 90 ? -1.798 -15.664 -10.906 1 98.81 90 TYR B CA 1
ATOM 1534 C C . TYR B 1 90 ? -0.919 -14.422 -10.875 1 98.81 90 TYR B C 1
ATOM 1536 O O . TYR B 1 90 ? 0.298 -14.508 -11.055 1 98.81 90 TYR B O 1
ATOM 1544 N N . GLU B 1 91 ? -1.549 -13.32 -10.695 1 98.94 91 GLU B N 1
ATOM 1545 C CA . GLU B 1 91 ? -0.84 -12.07 -10.43 1 98.94 91 GLU B CA 1
ATOM 1546 C C . GLU B 1 91 ? -0.887 -11.727 -8.945 1 98.94 91 GLU B C 1
ATOM 1548 O O . GLU B 1 91 ? -1.964 -11.68 -8.344 1 98.94 91 GLU B O 1
ATOM 1553 N N . ALA B 1 92 ? 0.276 -11.484 -8.414 1 98.88 92 ALA B N 1
ATOM 1554 C CA . ALA B 1 92 ? 0.414 -11.102 -7.008 1 98.88 92 ALA B CA 1
ATOM 1555 C C . ALA B 1 92 ? 1.153 -9.773 -6.867 1 98.88 92 ALA B C 1
ATOM 1557 O O . ALA B 1 92 ? 2.203 -9.57 -7.484 1 98.88 92 ALA B O 1
ATOM 1558 N N . VAL B 1 93 ? 0.603 -8.859 -6.043 1 98.62 93 VAL B N 1
ATOM 1559 C CA . VAL B 1 93 ? 1.29 -7.625 -5.688 1 98.62 93 VAL B CA 1
ATOM 1560 C C . VAL B 1 93 ? 1.747 -7.688 -4.23 1 98.62 93 VAL B C 1
ATOM 1562 O O . VAL B 1 93 ? 0.927 -7.832 -3.322 1 98.62 93 VAL B O 1
ATOM 1565 N N . VAL B 1 94 ? 3.08 -7.551 -4.082 1 98.69 94 VAL B N 1
ATOM 1566 C CA . VAL B 1 94 ? 3.717 -7.711 -2.777 1 98.69 94 VAL B CA 1
ATOM 1567 C C . VAL B 1 94 ? 4.555 -6.477 -2.455 1 98.69 94 VAL B C 1
ATOM 1569 O O . VAL B 1 94 ? 5.184 -5.898 -3.342 1 98.69 94 VAL B O 1
ATOM 1572 N N . VAL B 1 95 ? 4.543 -6.121 -1.173 1 96.62 95 VAL B N 1
ATOM 1573 C CA . VAL B 1 95 ? 5.395 -5.043 -0.678 1 96.62 95 VAL B CA 1
ATOM 1574 C C . VAL B 1 95 ? 6.387 -5.598 0.343 1 96.62 95 VAL B C 1
ATOM 1576 O O . VAL B 1 95 ? 6.023 -6.41 1.195 1 96.62 95 VAL B O 1
ATOM 1579 N N . GLU B 1 96 ? 7.633 -5.129 0.183 1 97.25 96 GLU B N 1
ATOM 1580 C CA . GLU B 1 96 ? 8.68 -5.484 1.139 1 97.25 96 GLU B CA 1
ATOM 1581 C C . GLU B 1 96 ? 9.406 -4.246 1.653 1 97.25 96 GLU B C 1
ATOM 1583 O O . GLU B 1 96 ? 9.734 -3.348 0.878 1 97.25 96 GLU B O 1
ATOM 1588 N N . ARG B 1 97 ? 9.5 -4.234 2.943 1 94.19 97 ARG B N 1
ATOM 1589 C CA . ARG B 1 97 ? 10.367 -3.271 3.611 1 94.19 97 ARG B CA 1
ATOM 1590 C C . ARG B 1 97 ? 11.453 -3.98 4.41 1 94.19 97 ARG B C 1
ATOM 1592 O O . ARG B 1 97 ? 11.227 -4.402 5.547 1 94.19 97 ARG B O 1
ATOM 1599 N N . VAL B 1 98 ? 12.57 -4.027 3.816 1 92 98 VAL B N 1
ATOM 1600 C CA . VAL B 1 98 ? 13.641 -4.867 4.34 1 92 98 VAL B CA 1
ATOM 1601 C C . VAL B 1 98 ? 14.094 -4.344 5.699 1 92 98 VAL B C 1
ATOM 1603 O O . VAL B 1 98 ? 14.273 -5.121 6.645 1 92 98 VAL B O 1
ATOM 1606 N N . TRP B 1 99 ? 14.203 -3.027 5.867 1 87.69 99 TRP B N 1
ATOM 1607 C CA . TRP B 1 99 ? 14.695 -2.424 7.098 1 87.69 99 TRP B CA 1
ATOM 1608 C C . TRP B 1 99 ? 13.719 -2.652 8.25 1 87.69 99 TRP B C 1
ATOM 1610 O O . TRP B 1 99 ? 14.109 -2.654 9.414 1 87.69 99 TRP B O 1
ATOM 1620 N N . ALA B 1 100 ? 12.523 -2.9 7.949 1 87.75 100 ALA B N 1
ATOM 1621 C CA . ALA B 1 100 ? 11.477 -3.07 8.961 1 87.75 100 ALA B CA 1
ATOM 1622 C C . ALA B 1 100 ? 11.07 -4.535 9.078 1 87.75 100 ALA B C 1
ATOM 1624 O O . ALA B 1 100 ? 10.133 -4.863 9.812 1 87.75 100 ALA B O 1
ATOM 1625 N N . HIS B 1 101 ? 11.695 -5.469 8.312 1 92.12 101 HIS B N 1
ATOM 1626 C CA . HIS B 1 101 ? 11.312 -6.879 8.281 1 92.12 101 HIS B CA 1
ATOM 1627 C C . HIS B 1 101 ? 9.812 -7.039 8.039 1 92.12 101 HIS B C 1
ATOM 1629 O O . HIS B 1 101 ? 9.148 -7.801 8.742 1 92.12 101 HIS B O 1
ATOM 1635 N N . TYR B 1 102 ? 9.352 -6.273 7.109 1 92.75 102 TYR B N 1
ATOM 1636 C CA . TYR B 1 102 ? 7.922 -6.223 6.816 1 92.75 102 TYR B CA 1
ATOM 1637 C C . TYR B 1 102 ? 7.637 -6.711 5.402 1 92.75 102 TYR B C 1
ATOM 1639 O O . TYR B 1 102 ? 8.359 -6.367 4.465 1 92.75 102 TYR B O 1
ATOM 1647 N N . ARG B 1 103 ? 6.605 -7.547 5.246 1 96.88 103 ARG B N 1
ATOM 1648 C CA . ARG B 1 103 ? 6.02 -7.934 3.967 1 96.88 103 ARG B CA 1
ATOM 1649 C C . ARG B 1 103 ? 4.496 -7.898 4.031 1 96.88 103 ARG B C 1
ATOM 1651 O O . ARG B 1 103 ? 3.906 -8.172 5.078 1 96.88 103 ARG B O 1
ATOM 1658 N N . SER B 1 104 ? 3.98 -7.559 2.902 1 95.38 104 SER B N 1
ATOM 1659 C CA . SER B 1 104 ? 2.525 -7.613 2.818 1 95.38 104 SER B CA 1
ATOM 1660 C C . SER B 1 104 ? 2.068 -8.023 1.422 1 95.38 104 SER B C 1
ATOM 1662 O O . SER B 1 104 ? 2.699 -7.664 0.426 1 95.38 104 SER B O 1
ATOM 1664 N N . LEU B 1 105 ? 0.992 -8.82 1.396 1 98.19 105 LEU B N 1
ATOM 1665 C CA . LEU B 1 105 ? 0.31 -9.156 0.152 1 98.19 105 LEU B CA 1
ATOM 1666 C C . LEU B 1 105 ? -0.84 -8.188 -0.117 1 98.19 105 LEU B C 1
ATOM 1668 O O . LEU B 1 105 ? -1.841 -8.195 0.604 1 98.19 105 LEU B O 1
ATOM 1672 N N . GLU B 1 106 ? -0.74 -7.406 -1.161 1 95.88 106 GLU B N 1
ATOM 1673 C CA . GLU B 1 106 ? -1.762 -6.402 -1.435 1 95.88 106 GLU B CA 1
ATOM 1674 C C . GLU B 1 106 ? -2.877 -6.969 -2.307 1 95.88 106 GLU B C 1
ATOM 1676 O O . GLU B 1 106 ? -4.035 -6.574 -2.178 1 95.88 106 GLU B O 1
ATOM 1681 N N . SER B 1 107 ? -2.506 -7.781 -3.23 1 97 107 SER B N 1
ATOM 1682 C CA . SER B 1 107 ? -3.502 -8.43 -4.082 1 97 107 SER B CA 1
ATOM 1683 C C . SER B 1 107 ? -2.982 -9.75 -4.633 1 97 107 SER B C 1
ATOM 1685 O O . SER B 1 107 ? -1.771 -9.953 -4.75 1 97 107 SER B O 1
ATOM 1687 N N . PHE B 1 108 ? -3.918 -10.672 -4.895 1 98.5 108 PHE B N 1
ATOM 1688 C CA . PHE B 1 108 ? -3.678 -11.984 -5.484 1 98.5 108 PHE B CA 1
ATOM 1689 C C . PHE B 1 108 ? -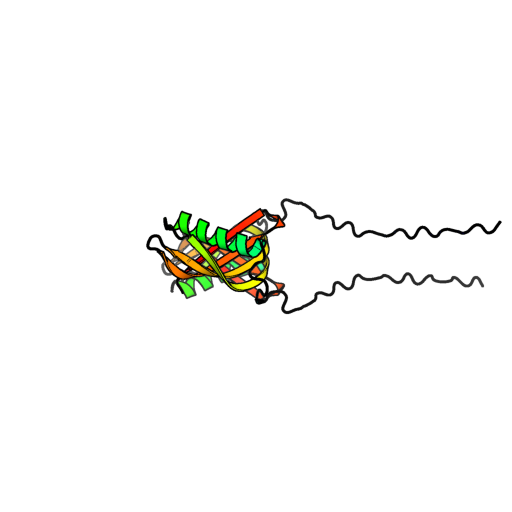4.875 -12.43 -6.312 1 98.5 108 PHE B C 1
ATOM 1691 O O . PHE B 1 108 ? -5.945 -12.711 -5.766 1 98.5 108 PHE B O 1
ATOM 1698 N N . LYS B 1 109 ? -4.648 -12.523 -7.633 1 98 109 LYS B N 1
ATOM 1699 C CA . LYS B 1 109 ? -5.789 -12.828 -8.492 1 98 109 LYS B CA 1
ATOM 1700 C C . LYS B 1 109 ? -5.379 -13.734 -9.656 1 98 109 LYS B C 1
ATOM 1702 O O . LYS B 1 109 ? -4.27 -13.617 -10.172 1 98 109 LYS B O 1
ATOM 1707 N N . ALA B 1 110 ? -6.27 -14.547 -10.055 1 96.81 110 ALA B N 1
ATOM 1708 C CA . ALA B 1 110 ? -6.035 -15.367 -11.242 1 96.81 110 ALA B CA 1
ATOM 1709 C C . ALA B 1 110 ? -5.992 -14.508 -12.5 1 96.81 110 ALA B C 1
ATOM 1711 O O . ALA B 1 110 ? -6.73 -13.531 -12.617 1 96.81 110 ALA B O 1
ATOM 1712 N N . VAL B 1 111 ? -5.035 -14.977 -13.461 1 96.38 111 VAL B N 1
ATOM 1713 C CA . VAL B 1 111 ? -4.961 -14.219 -14.703 1 96.38 111 VAL B CA 1
ATOM 1714 C C . VAL B 1 111 ? -5.035 -15.172 -15.891 1 96.38 111 VAL B C 1
ATOM 1716 O O . VAL B 1 111 ? -4.645 -16.344 -15.789 1 96.38 111 VAL B O 1
#

Radius of gyration: 25.18 Å; Cα contacts (8 Å, |Δi|>4): 384; chains: 2; bounding box: 96×73×32 Å

Sequence (222 aa):
MMKSLVCLSLILLPLIAVVEGNLGGWKKIDNLSDPNVVSLAKYAVDEHNKQSKANLVFVKIVEGKEQVISGKKYDLKIAAKDGGGVTKNYEAVVVERVWAHYRSLESFKAVMMKSLVCLSLILLPLIAVVEGNLGGWKKIDNLSDPNVVSLAKYAVDEHNKQSKANLVFVKIVEGKEQVISGKKYDLKIAAKDGGGVTKNYEAVVVERVWAHYRSLESFKAV